Protein AF-J9VLN7-F1 (afdb_monomer_lite)

InterPro domains:
  IPR042831 Large ribosomal subunit protein mL40, fungi [PTHR39150] (22-204)

Organism: Cryptococcus neoformans (strain H99 / ATCC 208821 / CBS 10515 / FGSC 9487) (NCBI:txid235443)

Radius of gyration: 32.92 Å; chains: 1; bounding box: 88×52×80 Å

Foldseek 3Di:
DDDDDDDDDPPPPPPPPPPDDDPDDDPDDDPVPPPPCPVVVVVVCCVQCPPCLQPLPDPHPPYPDNPCPVVVCVVVQVDPVSVVVVVVVVVVVVVVVVVVVVVVVVVVVVVVVVVLVVQCCQFQLVNVHPCVVVVDRGPSVVVVVCVVCLVVVVVVVVVDDPPDDDDQLRVQVVQCRPPDDHPVPDDDDPDDDPHDDPPDDRVPD

Sequence (205 aa):
MSSSFRPLAPITRPLLRRAYAAASKPSGGNPHLHQPADSRSEVLRNTLYPHDSYAPTSSSPTGSYHPDYLERLQAVIPSAEAYETIERAWQLYQRELREARKVALDAKYKSMVEACDELERITNPENGGPESADGKGGLYHRQVYNLAVASVRQAHRRGEQPKGKKTLEQRWLETRVEGLVPREAWVPVESRGKGWNYDWQRPGA

Secondary structure (DSSP, 8-state):
-----PPPPP-----------PPPP--S--TTS-----HHHHHHHHHHS-TTTTSTT---TTSS--TTHHHHHHHH-S-HHHHHHHHHHHHHHHHHHHHHHHHHHHHHHHHHHHHHHHHHHHH-GGGT-TTGGGTPPPHHHHHHHHHHHHHHHHHHHHH---SS---HHHHHHHHS-TTSPPTTSPPP-SS--S---TT---TT-

Structure (mmCIF, N/CA/C/O backbone):
data_AF-J9VLN7-F1
#
_entry.id   AF-J9VLN7-F1
#
loop_
_atom_site.group_PDB
_atom_site.id
_atom_site.type_symbol
_atom_site.label_atom_id
_atom_site.label_alt_id
_atom_site.label_comp_id
_atom_site.label_asym_id
_atom_site.label_entity_id
_atom_site.label_seq_id
_atom_site.pdbx_PDB_ins_code
_atom_site.Cartn_x
_atom_site.Cartn_y
_atom_site.Cartn_z
_atom_site.occupancy
_atom_site.B_iso_or_equiv
_atom_site.auth_seq_id
_atom_site.auth_comp_id
_atom_site.auth_asym_id
_atom_site.auth_atom_id
_atom_site.pdbx_PDB_model_num
ATOM 1 N N . MET A 1 1 ? -27.028 -12.493 47.210 1.00 45.22 1 MET A N 1
ATOM 2 C CA . MET A 1 1 ? -27.753 -13.133 46.093 1.00 45.22 1 MET A CA 1
ATOM 3 C C . MET A 1 1 ? -29.157 -12.555 46.035 1.00 45.22 1 MET A C 1
ATOM 5 O O . MET A 1 1 ? -29.973 -12.898 46.873 1.00 45.22 1 MET A O 1
ATOM 9 N N . SER A 1 2 ? -29.414 -11.628 45.117 1.00 39.25 2 SER A N 1
ATOM 10 C CA . SER A 1 2 ? -30.771 -11.260 44.700 1.00 39.25 2 SER A CA 1
ATOM 11 C C . SER A 1 2 ? -30.646 -10.593 43.336 1.00 39.25 2 SER A C 1
ATOM 13 O O . SER A 1 2 ? -30.265 -9.431 43.229 1.00 39.25 2 SER A O 1
ATOM 15 N N . SER A 1 3 ? -30.814 -11.390 42.284 1.00 39.81 3 SER A N 1
ATOM 16 C CA . SER A 1 3 ? -30.833 -10.937 40.898 1.00 39.81 3 SER A CA 1
ATOM 17 C C . SER A 1 3 ? -32.252 -10.485 40.564 1.00 39.81 3 SER A C 1
ATOM 19 O O . SER A 1 3 ? -33.135 -11.312 40.330 1.00 39.81 3 SER A O 1
ATOM 21 N N . SER A 1 4 ? -32.483 -9.178 40.547 1.00 44.66 4 SER A N 1
ATOM 22 C CA . SER A 1 4 ? -33.688 -8.591 39.971 1.00 44.66 4 SER A CA 1
ATOM 23 C C . SER A 1 4 ? -33.585 -8.657 38.445 1.00 44.66 4 SER A C 1
ATOM 25 O O . SER A 1 4 ? -32.925 -7.842 37.803 1.00 44.66 4 SER A O 1
ATOM 27 N N . PHE A 1 5 ? -34.226 -9.661 37.846 1.00 44.12 5 PHE A N 1
ATOM 28 C CA . PHE A 1 5 ? -34.414 -9.725 36.399 1.00 44.12 5 PHE A CA 1
ATOM 29 C C . PHE A 1 5 ? -35.313 -8.564 35.960 1.00 44.12 5 PHE A C 1
ATOM 31 O O . PHE A 1 5 ? -36.510 -8.542 36.248 1.00 44.12 5 PHE A O 1
ATOM 38 N N . ARG A 1 6 ? -34.728 -7.577 35.276 1.00 53.34 6 ARG A N 1
ATOM 39 C CA . ARG A 1 6 ? -35.472 -6.491 34.632 1.00 53.34 6 ARG A CA 1
ATOM 40 C C . ARG A 1 6 ? -36.136 -7.065 33.371 1.00 53.34 6 ARG A C 1
ATOM 42 O O . ARG A 1 6 ? -35.421 -7.634 32.544 1.00 53.34 6 ARG A O 1
ATOM 49 N N . PRO A 1 7 ? -37.466 -6.970 33.203 1.00 44.75 7 PRO A N 1
ATOM 50 C CA . PRO A 1 7 ? -38.117 -7.491 32.010 1.00 44.75 7 PRO A CA 1
ATOM 51 C C . PRO A 1 7 ? -37.631 -6.714 30.783 1.00 44.75 7 PRO A C 1
ATOM 53 O O . PRO A 1 7 ? -37.633 -5.482 30.773 1.00 44.75 7 PRO A O 1
ATOM 56 N N . LEU A 1 8 ? -37.197 -7.446 29.755 1.00 49.78 8 LEU A N 1
ATOM 57 C CA . LEU A 1 8 ? -36.885 -6.893 28.441 1.00 49.78 8 LEU A CA 1
ATOM 58 C C . LEU A 1 8 ? -38.147 -6.210 27.904 1.00 49.78 8 LEU A C 1
ATOM 60 O O . LEU A 1 8 ? -39.169 -6.865 27.693 1.00 49.78 8 LEU A O 1
ATOM 64 N N . ALA A 1 9 ? -38.086 -4.892 27.712 1.00 51.19 9 ALA A N 1
ATOM 65 C CA . ALA A 1 9 ? -39.148 -4.162 27.037 1.00 51.19 9 ALA A CA 1
ATOM 66 C C . ALA A 1 9 ? -39.353 -4.774 25.638 1.00 51.19 9 ALA A C 1
ATOM 68 O O . ALA A 1 9 ? -38.365 -5.048 24.947 1.00 51.19 9 ALA A O 1
ATOM 69 N N . PRO A 1 10 ? -40.601 -5.016 25.199 1.00 43.19 10 PRO A N 1
ATOM 70 C CA . PRO A 1 10 ? -40.843 -5.538 23.867 1.00 43.19 10 PRO A CA 1
ATOM 71 C C . PRO A 1 10 ? -40.274 -4.553 22.845 1.00 43.19 10 PRO A C 1
ATOM 73 O O . PRO A 1 10 ? -40.615 -3.369 22.852 1.00 43.19 10 PRO A O 1
ATOM 76 N N . ILE A 1 11 ? -39.405 -5.058 21.965 1.00 50.91 11 ILE A N 1
ATOM 77 C CA . ILE A 1 11 ? -38.905 -4.342 20.791 1.00 50.91 11 ILE A CA 1
ATOM 78 C C . ILE A 1 11 ? -40.116 -4.080 19.895 1.00 50.91 11 ILE A C 1
ATOM 80 O O . ILE A 1 11 ? -40.471 -4.877 19.025 1.00 50.91 11 ILE A O 1
ATOM 84 N N . THR A 1 12 ? -40.791 -2.963 20.137 1.00 46.06 12 THR A N 1
ATOM 85 C CA . THR A 1 12 ? -41.780 -2.430 19.217 1.00 46.06 12 THR A CA 1
ATOM 86 C C . THR A 1 12 ? -40.991 -1.895 18.034 1.00 46.06 12 THR A C 1
ATOM 88 O O . THR A 1 12 ? -40.449 -0.794 18.048 1.00 46.06 12 THR A O 1
ATOM 91 N N . ARG A 1 13 ? -40.847 -2.727 16.996 1.00 50.78 13 ARG A N 1
ATOM 92 C CA . ARG A 1 13 ? -40.412 -2.237 15.687 1.00 50.78 13 ARG A CA 1
ATOM 93 C C . ARG A 1 13 ? -41.339 -1.070 15.348 1.00 50.78 13 ARG A C 1
ATOM 95 O O . ARG A 1 13 ? -42.554 -1.292 15.371 1.00 50.78 13 ARG A O 1
ATOM 102 N N . PRO A 1 14 ? -40.831 0.142 15.058 1.00 52.81 14 PRO A N 1
ATOM 103 C CA . PRO A 1 14 ? -41.701 1.199 14.589 1.00 52.81 14 PRO A CA 1
ATOM 104 C C . PRO A 1 14 ? -42.341 0.667 13.312 1.00 52.81 14 PRO A C 1
ATOM 106 O O . PRO A 1 14 ? -41.663 0.420 12.313 1.00 52.81 14 PRO A O 1
ATOM 109 N N . LEU A 1 15 ? -43.645 0.398 13.373 1.00 47.16 15 LEU A N 1
ATOM 110 C CA . LEU A 1 15 ? -44.427 0.162 12.177 1.00 47.16 15 LEU A CA 1
ATOM 111 C C . LEU A 1 15 ? -44.231 1.426 11.352 1.00 47.16 15 LEU A C 1
ATOM 113 O O . LEU A 1 15 ? -44.729 2.486 11.731 1.00 47.16 15 LEU A O 1
ATOM 117 N N . LEU A 1 16 ? -43.452 1.322 10.273 1.00 51.94 16 LEU A N 1
ATOM 118 C CA . LEU A 1 16 ? -43.392 2.339 9.238 1.00 51.94 16 LEU A CA 1
ATOM 119 C C . LEU A 1 16 ? -44.832 2.522 8.770 1.00 51.94 16 LEU A C 1
ATOM 121 O O . LEU A 1 16 ? -45.339 1.752 7.952 1.00 51.94 16 LEU A O 1
ATOM 125 N N . ARG A 1 17 ? -45.530 3.498 9.357 1.00 47.81 17 ARG A N 1
ATOM 126 C CA . ARG A 1 17 ? -46.834 3.923 8.881 1.00 47.81 17 ARG A CA 1
ATOM 127 C C . ARG A 1 17 ? -46.573 4.414 7.472 1.00 47.81 17 ARG A C 1
ATOM 129 O O . ARG A 1 17 ? -45.948 5.450 7.271 1.00 47.81 17 ARG A O 1
ATOM 136 N N . ARG A 1 18 ? -46.998 3.613 6.500 1.00 46.50 18 ARG A N 1
ATOM 137 C CA . ARG A 1 18 ? -47.048 3.994 5.097 1.00 46.50 18 ARG A CA 1
ATOM 138 C C . ARG A 1 18 ? -47.975 5.207 5.047 1.00 46.50 18 ARG A C 1
ATOM 140 O O . ARG A 1 18 ? -49.189 5.057 5.119 1.00 46.50 18 ARG A O 1
ATOM 147 N N . ALA A 1 19 ? -47.405 6.406 5.049 1.00 46.12 19 ALA A N 1
ATOM 148 C CA . ALA A 1 19 ? -48.158 7.627 4.836 1.00 46.12 19 ALA A CA 1
ATOM 149 C C . ALA A 1 19 ? -48.556 7.625 3.359 1.00 46.12 19 ALA A C 1
ATOM 151 O O . ALA A 1 19 ? -47.770 7.965 2.479 1.00 46.12 19 ALA A O 1
ATOM 152 N N . TYR A 1 20 ? -49.751 7.117 3.075 1.00 43.38 20 TYR A N 1
ATOM 153 C CA . TYR A 1 20 ? -50.395 7.301 1.783 1.00 43.38 20 TYR A CA 1
ATOM 154 C C . TYR A 1 20 ? -50.539 8.809 1.568 1.00 43.38 20 TYR A C 1
ATOM 156 O O . TYR A 1 20 ? -50.948 9.523 2.485 1.00 43.38 20 TYR A O 1
ATOM 164 N N . ALA A 1 21 ? -50.162 9.282 0.381 1.00 46.44 21 ALA A N 1
ATOM 165 C CA . ALA A 1 21 ? -50.235 10.681 -0.008 1.00 46.44 21 ALA A CA 1
ATOM 166 C C . ALA A 1 21 ? -51.658 11.225 0.204 1.00 46.44 21 ALA A C 1
ATOM 168 O O . ALA A 1 21 ? -52.561 10.964 -0.588 1.00 46.44 21 ALA A O 1
ATOM 169 N N . ALA A 1 22 ? -51.862 11.976 1.285 1.00 50.00 22 ALA A N 1
ATOM 170 C CA . ALA A 1 22 ? -53.029 12.826 1.429 1.00 50.00 22 ALA A CA 1
ATOM 171 C C . ALA A 1 22 ? -52.758 14.097 0.619 1.00 50.00 22 ALA A C 1
ATOM 173 O O . ALA A 1 22 ? -51.771 14.790 0.865 1.00 50.00 22 ALA A O 1
ATOM 174 N N . ALA A 1 23 ? -53.611 14.380 -0.365 1.00 46.81 23 ALA A N 1
ATOM 175 C CA . ALA A 1 23 ? -53.563 15.628 -1.115 1.00 46.81 23 ALA A CA 1
ATOM 176 C C . ALA A 1 23 ? -53.655 16.807 -0.134 1.00 46.81 23 ALA A C 1
ATOM 178 O O . ALA A 1 23 ? -54.644 16.941 0.594 1.00 46.81 23 ALA A O 1
ATOM 179 N N . SER A 1 24 ? -52.620 17.647 -0.085 1.00 51.84 24 SER A N 1
ATOM 180 C CA . SER A 1 24 ? -52.658 18.878 0.695 1.00 51.84 24 SER A CA 1
ATOM 181 C C . SER A 1 24 ? -53.717 19.800 0.088 1.00 51.84 24 SER A C 1
ATOM 183 O O . SER A 1 24 ? -53.652 20.173 -1.082 1.00 51.84 24 SER A O 1
ATOM 185 N N . LYS A 1 25 ? -54.740 20.151 0.874 1.00 52.31 25 LYS A N 1
ATOM 186 C CA . LYS A 1 25 ? -55.658 21.231 0.496 1.00 52.31 25 LYS A CA 1
ATOM 187 C C . LYS A 1 25 ? -54.843 22.529 0.432 1.00 52.31 25 LYS A C 1
ATOM 189 O O . LYS A 1 25 ? -54.164 22.830 1.416 1.00 52.31 25 LYS A O 1
ATOM 194 N N . PRO A 1 26 ? -54.900 23.303 -0.665 1.00 46.19 26 PRO A N 1
ATOM 195 C CA . PRO A 1 26 ? -54.197 24.571 -0.731 1.00 46.19 26 PRO A CA 1
ATOM 196 C C . PRO A 1 26 ? -54.917 25.561 0.190 1.00 46.19 26 PRO A C 1
ATOM 198 O O . PRO A 1 26 ? -55.986 26.076 -0.131 1.00 46.19 26 PRO A O 1
ATOM 201 N N . SER A 1 27 ? -54.350 25.788 1.374 1.00 49.22 27 SER A N 1
ATOM 202 C CA . SER A 1 27 ? -54.675 26.961 2.182 1.00 49.22 27 SER A CA 1
ATOM 203 C C . SER A 1 27 ? -54.160 28.182 1.425 1.00 49.22 27 SER A C 1
ATOM 205 O O . SER A 1 27 ? -53.000 28.195 1.020 1.00 49.22 27 SER A O 1
ATOM 207 N N . GLY A 1 28 ? -55.034 29.160 1.184 1.00 51.59 28 GLY A N 1
ATOM 208 C CA . GLY A 1 28 ? -54.828 30.269 0.249 1.00 51.59 28 GLY A CA 1
ATOM 209 C C . GLY A 1 28 ? -53.546 31.066 0.497 1.00 51.59 28 GLY A C 1
ATOM 210 O O . GLY A 1 28 ? -53.522 31.993 1.300 1.00 51.59 28 GLY A O 1
ATOM 211 N N . GLY A 1 29 ? -52.499 30.713 -0.244 1.00 57.47 29 GLY A N 1
ATOM 212 C CA . GLY A 1 29 ? -51.186 31.338 -0.229 1.00 57.47 29 GLY A CA 1
ATOM 213 C C . GLY A 1 29 ? -50.577 31.322 -1.630 1.00 57.47 29 GLY A C 1
ATOM 214 O O . GLY A 1 29 ? -50.894 30.465 -2.452 1.00 57.47 29 GLY A O 1
ATOM 215 N N . ASN A 1 30 ? -49.741 32.321 -1.904 1.00 53.56 30 ASN A N 1
ATOM 216 C CA . ASN A 1 30 ? -49.220 32.683 -3.222 1.00 53.56 30 ASN A CA 1
ATOM 217 C C . ASN A 1 30 ? -48.628 31.464 -3.989 1.00 53.56 30 ASN A C 1
ATOM 219 O O . ASN A 1 30 ? -47.654 30.871 -3.516 1.00 53.56 30 ASN A O 1
ATOM 223 N N . PRO A 1 31 ? -49.161 31.082 -5.169 1.00 57.94 31 PRO A N 1
ATOM 224 C CA . PRO A 1 31 ? -48.826 29.825 -5.856 1.00 57.94 31 PRO A CA 1
ATOM 225 C C . PRO A 1 31 ? -47.377 29.731 -6.366 1.00 57.94 31 PRO A C 1
ATOM 227 O O . PRO A 1 31 ? -46.917 28.643 -6.692 1.00 57.94 31 PRO A O 1
ATOM 230 N N . HIS A 1 32 ? -46.633 30.841 -6.400 1.00 53.09 32 HIS A N 1
ATOM 231 C CA . HIS A 1 32 ? -45.208 30.867 -6.760 1.00 53.09 32 HIS A CA 1
ATOM 232 C C . HIS A 1 32 ? -44.247 30.544 -5.599 1.00 53.09 32 HIS A C 1
ATOM 234 O O . HIS A 1 32 ? -43.060 30.346 -5.844 1.00 53.09 32 HIS A O 1
ATOM 240 N N . LEU A 1 33 ? -44.731 30.469 -4.352 1.00 54.69 33 LEU A N 1
ATOM 241 C CA . LEU A 1 33 ? -43.929 30.076 -3.179 1.00 54.69 33 LEU A CA 1
ATOM 242 C C . LEU A 1 33 ? -44.155 28.623 -2.740 1.00 54.69 33 LEU A C 1
ATOM 244 O O . LEU A 1 33 ? -43.545 28.174 -1.771 1.00 54.69 33 LEU A O 1
ATOM 248 N N . HIS A 1 34 ? -44.995 27.868 -3.453 1.00 50.09 34 HIS A N 1
ATOM 249 C CA . HIS A 1 34 ? -45.204 26.446 -3.202 1.00 50.09 34 HIS A CA 1
ATOM 250 C C . HIS A 1 34 ? -44.004 25.643 -3.731 1.00 50.09 34 HIS A C 1
ATOM 252 O O . HIS A 1 34 ? -44.097 24.913 -4.713 1.00 50.09 34 HIS A O 1
ATOM 258 N N . GLN A 1 35 ? -42.849 25.761 -3.074 1.00 58.78 35 GLN A N 1
ATOM 259 C CA . GLN A 1 35 ? -41.919 24.641 -3.059 1.00 58.78 35 GLN A CA 1
ATOM 260 C C . GLN A 1 35 ? -42.595 23.576 -2.194 1.00 58.78 35 GLN A C 1
ATOM 262 O O . GLN A 1 35 ? -42.726 23.795 -0.986 1.00 58.78 35 GLN A O 1
ATOM 267 N N . PRO A 1 36 ? -43.107 22.462 -2.757 1.00 56.16 36 PRO A N 1
ATOM 268 C CA . PRO A 1 36 ? -43.471 21.340 -1.912 1.00 56.16 36 PRO A CA 1
ATOM 269 C C . PRO A 1 36 ? -42.212 21.024 -1.111 1.00 56.16 36 PRO A C 1
ATOM 271 O O . PRO A 1 36 ? -41.153 20.831 -1.710 1.00 56.16 36 PRO A O 1
ATOM 274 N N . ALA A 1 37 ? -42.295 21.058 0.220 1.00 58.25 37 ALA A N 1
ATOM 275 C CA . ALA A 1 37 ? -41.236 20.505 1.043 1.00 58.25 37 ALA A CA 1
ATOM 276 C C . ALA A 1 37 ? -41.044 19.080 0.526 1.00 58.25 37 ALA A C 1
ATOM 278 O O . ALA A 1 37 ? -41.947 18.249 0.629 1.00 58.25 37 ALA A O 1
ATOM 279 N N . ASP A 1 38 ? -39.952 18.862 -0.209 1.00 72.00 38 ASP A N 1
ATOM 280 C CA . ASP A 1 38 ? -39.749 17.620 -0.929 1.00 72.00 38 ASP A CA 1
ATOM 281 C C . ASP A 1 38 ? -39.774 16.529 0.136 1.00 72.00 38 ASP A C 1
ATOM 283 O O . ASP A 1 38 ? -38.960 16.556 1.058 1.00 72.00 38 ASP A O 1
ATOM 287 N N . SER A 1 39 ? -40.741 15.616 0.065 1.00 78.12 39 SER A N 1
ATOM 288 C CA . SER A 1 39 ? -40.893 14.533 1.043 1.00 78.12 39 SER A CA 1
ATOM 289 C C . SER A 1 39 ? -39.575 13.782 1.260 1.00 78.12 39 SER A C 1
ATOM 291 O O . SER A 1 39 ? -39.276 13.339 2.366 1.00 78.12 39 SER A O 1
ATOM 293 N N . ARG A 1 40 ? -38.722 13.721 0.227 1.00 79.44 40 ARG A N 1
ATOM 294 C CA . ARG A 1 40 ? -37.366 13.184 0.315 1.00 79.44 40 ARG A CA 1
ATOM 295 C C . ARG A 1 40 ? -36.440 14.066 1.151 1.00 79.44 40 ARG A C 1
ATOM 297 O O . ARG A 1 40 ? -35.660 13.534 1.934 1.00 79.44 40 ARG A O 1
ATOM 304 N N . SER A 1 41 ? -36.515 15.386 1.002 1.00 83.69 41 SER A N 1
ATOM 305 C CA . SER A 1 41 ? -35.761 16.345 1.818 1.00 83.69 41 SER A CA 1
ATOM 306 C C . SER A 1 41 ? -36.173 16.305 3.292 1.00 83.69 41 SER A C 1
ATOM 308 O O . SER A 1 41 ? -35.306 16.391 4.155 1.00 83.69 41 SER A O 1
ATOM 310 N N . GLU A 1 42 ? -37.457 16.095 3.597 1.00 80.31 42 GLU A N 1
ATOM 311 C CA . GLU A 1 42 ? -37.936 15.926 4.975 1.00 80.31 42 GLU A CA 1
ATOM 312 C C . GLU A 1 42 ? -37.515 14.583 5.567 1.00 80.31 42 GLU A C 1
ATOM 314 O O . GLU A 1 42 ? -37.037 14.541 6.696 1.00 80.31 42 GLU A O 1
ATOM 319 N N . VAL A 1 43 ? -37.593 13.491 4.799 1.00 84.94 43 VAL A N 1
ATOM 320 C CA . VAL A 1 43 ? -37.054 12.190 5.223 1.00 84.94 43 VAL A CA 1
ATOM 321 C C . VAL A 1 43 ? -35.550 12.290 5.478 1.00 84.94 43 VAL A C 1
ATOM 323 O O . VAL A 1 43 ? -35.090 11.843 6.523 1.00 84.94 43 VAL A O 1
ATOM 326 N N . LEU A 1 44 ? -34.785 12.929 4.586 1.00 82.62 44 LEU A N 1
ATOM 327 C CA . LEU A 1 44 ? -33.348 13.152 4.779 1.00 82.62 44 LEU A CA 1
ATOM 328 C C . LEU A 1 44 ? -33.071 13.994 6.028 1.00 82.62 44 LEU A C 1
ATOM 330 O O . LEU A 1 44 ? -32.220 13.623 6.838 1.00 82.62 44 LEU A O 1
ATOM 334 N N . ARG A 1 45 ? -33.828 15.078 6.230 1.00 79.44 45 ARG A N 1
ATOM 335 C CA . ARG A 1 45 ? -33.743 15.913 7.433 1.00 79.44 45 ARG A CA 1
ATOM 336 C C . ARG A 1 45 ? -34.022 15.094 8.691 1.00 79.44 45 ARG A C 1
ATOM 338 O O . ARG A 1 45 ? -33.245 15.188 9.627 1.00 79.44 45 ARG A O 1
ATOM 345 N N . ASN A 1 46 ? -35.034 14.232 8.676 1.00 80.50 46 ASN A N 1
ATOM 346 C CA . ASN A 1 46 ? -35.399 13.383 9.810 1.00 80.50 46 ASN A CA 1
ATOM 347 C C . ASN A 1 46 ? -34.411 12.228 10.040 1.00 80.50 46 ASN A C 1
ATOM 349 O O . ASN A 1 46 ? -34.308 11.735 11.156 1.00 80.50 46 ASN A O 1
ATOM 353 N N . THR A 1 47 ? -33.673 11.786 9.015 1.00 80.69 47 THR A N 1
ATOM 354 C CA . THR A 1 47 ? -32.593 10.797 9.187 1.00 80.69 47 THR A CA 1
ATOM 355 C C . THR A 1 47 ? -31.310 11.410 9.739 1.00 80.69 47 THR A C 1
ATOM 357 O O . THR A 1 47 ? -30.656 10.790 10.570 1.00 80.69 47 THR A O 1
ATOM 360 N N . LEU A 1 48 ? -30.949 12.616 9.286 1.00 77.50 48 LEU A N 1
ATOM 361 C CA . LEU A 1 48 ? -29.742 13.324 9.726 1.00 77.50 48 LEU A CA 1
ATOM 362 C C . LEU A 1 48 ? -29.945 13.987 11.092 1.00 77.50 48 LEU A C 1
ATOM 364 O O . LEU A 1 48 ? -29.045 13.979 11.925 1.00 77.50 48 LEU A O 1
ATOM 368 N N . TYR A 1 49 ? -31.148 14.511 11.316 1.00 76.19 49 TYR A N 1
ATOM 369 C CA . TYR A 1 49 ? -31.588 15.174 12.535 1.00 76.19 49 TYR A CA 1
ATOM 370 C C . TYR A 1 49 ? -32.924 14.563 12.975 1.00 76.19 49 TYR A C 1
ATOM 372 O O . TYR A 1 49 ? -33.982 15.166 12.767 1.00 76.19 49 TYR A O 1
ATOM 380 N N . PRO A 1 50 ? -32.910 13.350 13.560 1.00 75.56 50 PRO A N 1
ATOM 381 C CA . PRO A 1 50 ? -34.110 12.757 14.136 1.00 75.56 50 PRO A CA 1
ATOM 382 C C . PRO A 1 50 ? -34.822 13.761 15.043 1.00 75.56 50 PRO A C 1
ATOM 384 O O . PRO A 1 50 ? -34.175 14.440 15.836 1.00 75.56 50 PRO A O 1
ATOM 387 N N . HIS A 1 51 ? -36.149 13.870 14.965 1.00 70.50 51 HIS A N 1
ATOM 388 C CA . HIS A 1 51 ? -36.908 14.757 15.866 1.00 70.50 51 HIS A CA 1
ATOM 389 C C . HIS A 1 51 ? -36.675 14.428 17.345 1.00 70.50 51 HIS A C 1
ATOM 391 O O . HIS A 1 51 ? -36.780 15.294 18.205 1.00 70.50 51 HIS A O 1
ATOM 397 N N . ASP A 1 52 ? -36.277 13.188 17.607 1.00 68.69 52 ASP A N 1
ATOM 398 C CA . ASP A 1 52 ? -35.877 12.682 18.907 1.00 68.69 52 ASP A CA 1
ATOM 399 C C . ASP A 1 52 ? -34.416 13.017 19.253 1.00 68.69 52 ASP A C 1
ATOM 401 O O . ASP A 1 52 ? -33.822 12.362 20.092 1.00 68.69 52 ASP A O 1
ATOM 405 N N . SER A 1 53 ? -33.763 13.977 18.583 1.00 65.38 53 SER A N 1
ATOM 406 C CA . SER A 1 53 ? -32.318 14.237 18.742 1.00 65.38 53 SER A CA 1
ATOM 407 C C . SER A 1 53 ? -31.898 14.477 20.190 1.00 65.38 53 SER A C 1
ATOM 409 O O . SER A 1 53 ? -30.791 14.122 20.555 1.00 65.38 53 SER A O 1
ATOM 411 N N . TYR A 1 54 ? -32.771 15.031 21.027 1.00 62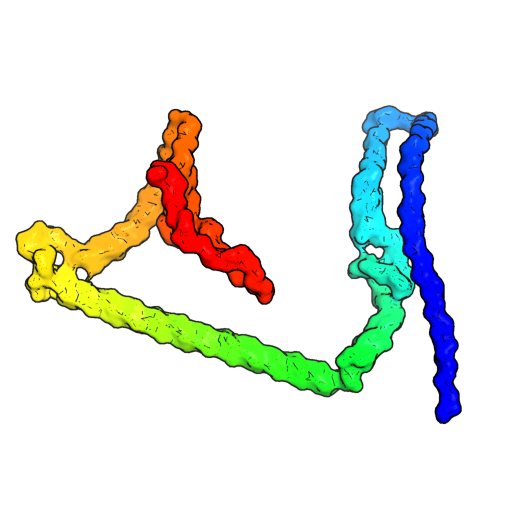.97 54 TYR A N 1
ATOM 412 C CA . TYR A 1 54 ? -32.474 15.294 22.437 1.00 62.97 54 TYR A CA 1
ATOM 413 C C . TYR A 1 54 ? -32.919 14.177 23.384 1.00 62.97 54 TYR A C 1
ATOM 415 O O . TYR A 1 54 ? -32.761 14.306 24.598 1.00 62.97 54 TYR A O 1
ATOM 423 N N . ALA A 1 55 ? -33.498 13.095 22.863 1.00 66.56 55 ALA A N 1
ATOM 424 C CA . ALA A 1 55 ? -33.929 11.993 23.694 1.00 66.56 55 ALA A CA 1
ATOM 425 C C . ALA A 1 55 ? -32.784 11.026 23.998 1.00 66.56 55 ALA A C 1
ATOM 427 O O . ALA A 1 55 ? -31.934 10.746 23.151 1.00 66.56 55 ALA A O 1
ATOM 428 N N . PRO A 1 56 ? -32.806 10.437 25.197 1.00 62.22 56 PRO A N 1
ATOM 429 C CA . PRO A 1 56 ? -31.743 9.566 25.671 1.00 62.22 56 PRO A CA 1
ATOM 430 C C . PRO A 1 56 ? -31.567 8.263 24.881 1.00 62.22 56 PRO A C 1
ATOM 432 O O . PRO A 1 56 ? -30.507 7.653 24.937 1.00 62.22 56 PRO A O 1
ATOM 435 N N . THR A 1 57 ? -32.586 7.841 24.133 1.00 62.75 57 THR A N 1
ATOM 43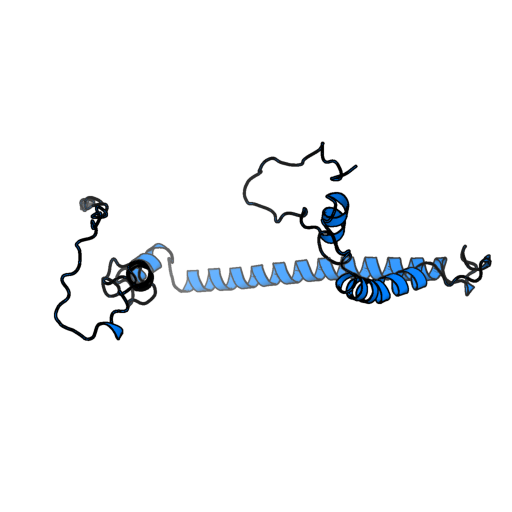6 C CA . THR A 1 57 ? -32.571 6.639 23.284 1.00 62.75 57 THR A CA 1
ATOM 437 C C . THR A 1 57 ? -32.262 6.937 21.815 1.00 62.75 57 THR A C 1
ATOM 439 O O . THR A 1 57 ? -32.364 6.050 20.967 1.00 62.75 57 THR A O 1
ATOM 442 N N . SER A 1 58 ? -31.937 8.187 21.491 1.00 64.38 58 SER A N 1
ATOM 443 C CA . SER A 1 58 ? -31.755 8.646 20.120 1.00 64.38 58 SER A CA 1
ATOM 444 C C . SER A 1 58 ? -30.399 8.256 19.549 1.00 64.38 58 SER A C 1
ATOM 446 O O . SER A 1 58 ? -29.367 8.378 20.203 1.00 64.38 58 SER A O 1
ATOM 448 N N . SER A 1 59 ? -30.387 7.845 18.283 1.00 59.22 59 SER A N 1
ATOM 449 C CA . SER A 1 59 ? -29.167 7.595 17.507 1.00 59.22 59 SER A CA 1
ATOM 450 C C . SER A 1 59 ? -28.650 8.848 16.785 1.00 59.22 59 SER A C 1
ATOM 452 O O . SER A 1 59 ? -27.862 8.730 15.847 1.00 59.22 59 SER A O 1
ATOM 454 N N . SER A 1 60 ? -29.152 10.036 17.141 1.00 63.06 60 SER A N 1
ATOM 455 C CA . SER A 1 60 ? -28.785 11.296 16.492 1.00 63.06 60 SER A CA 1
ATOM 456 C C . SER A 1 60 ? -27.331 11.675 16.804 1.00 63.06 60 SER A C 1
ATOM 458 O O . SER A 1 60 ? -26.971 11.767 17.976 1.00 63.06 60 SER A O 1
ATOM 460 N N . PRO A 1 61 ? -26.493 11.955 15.789 1.00 59.12 61 PRO A N 1
ATOM 461 C CA . PRO A 1 61 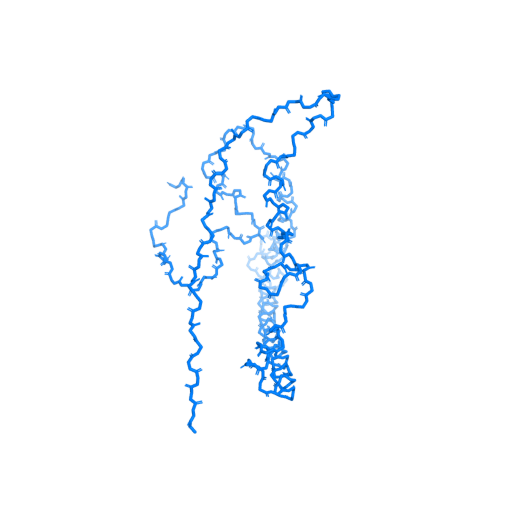? -25.101 12.362 15.993 1.00 59.12 61 PRO A CA 1
ATOM 462 C C . PRO A 1 61 ? -24.961 13.804 16.513 1.00 59.12 61 PRO A C 1
ATOM 464 O O . PRO A 1 61 ? -23.874 14.209 16.912 1.00 59.12 61 PRO A O 1
ATOM 467 N N . THR A 1 62 ? -26.039 14.593 16.485 1.00 58.50 62 THR A N 1
ATOM 468 C CA . THR A 1 62 ? -26.052 16.026 16.845 1.00 58.50 62 THR A CA 1
ATOM 469 C C . THR A 1 62 ? -26.789 16.315 18.152 1.00 58.50 62 THR A C 1
ATOM 471 O O . THR A 1 62 ? -26.917 17.468 18.559 1.00 58.50 62 THR A O 1
ATOM 474 N N . GLY A 1 63 ? -27.290 15.267 18.799 1.00 55.06 63 GLY A N 1
ATOM 475 C CA . GLY A 1 63 ? -27.985 15.320 20.069 1.00 55.06 63 GLY A CA 1
ATOM 476 C C . GLY A 1 63 ? -27.047 15.115 21.245 1.00 55.06 63 GLY A C 1
ATOM 477 O O . GLY A 1 63 ? -26.250 14.185 21.243 1.00 55.06 63 GLY A O 1
ATOM 478 N N . SER A 1 64 ? -27.151 15.994 22.237 1.00 54.81 64 SER A N 1
ATOM 479 C CA . SER A 1 64 ? -26.625 15.862 23.602 1.00 54.81 64 SER A CA 1
ATOM 480 C C . SER A 1 64 ? -26.341 14.422 24.050 1.00 54.81 64 SER A C 1
ATOM 482 O O . SER A 1 64 ? -27.235 13.588 23.955 1.00 54.81 64 SER A O 1
ATOM 484 N N . TYR A 1 65 ? -25.130 14.189 24.584 1.00 55.66 65 TYR A N 1
ATOM 485 C CA . TYR A 1 65 ? -24.741 13.080 25.474 1.00 55.66 65 TYR A CA 1
ATOM 486 C C . TYR A 1 65 ? -25.858 12.042 25.695 1.00 55.66 65 TYR A C 1
ATOM 488 O O . TYR A 1 65 ? -26.779 12.282 26.477 1.00 55.66 65 TYR A O 1
ATOM 496 N N . HIS A 1 66 ? -25.773 10.879 25.039 1.00 60.12 66 HIS A N 1
ATOM 497 C CA . HIS A 1 66 ? -26.591 9.721 25.417 1.00 60.12 66 HIS A CA 1
ATOM 498 C C . HIS A 1 66 ? -26.394 9.516 26.932 1.00 60.12 66 HIS A C 1
ATOM 500 O O . HIS A 1 66 ? -25.242 9.416 27.357 1.00 60.12 66 HIS A O 1
ATOM 506 N N . PRO A 1 67 ? -27.438 9.490 27.779 1.00 67.75 67 PRO A N 1
ATOM 507 C CA . PRO A 1 67 ? -27.240 9.481 29.232 1.00 67.75 67 PRO A CA 1
ATOM 508 C C . PRO A 1 67 ? -26.456 8.248 29.688 1.00 67.75 67 PRO A C 1
ATOM 510 O O . PRO A 1 67 ? -25.551 8.363 30.505 1.00 67.75 67 PRO A O 1
ATOM 513 N N . ASP A 1 68 ? -26.708 7.097 29.061 1.00 69.69 68 ASP A N 1
ATOM 514 C CA . ASP A 1 68 ? -25.992 5.852 29.354 1.00 69.69 68 ASP A CA 1
ATOM 515 C C . ASP A 1 68 ? -24.603 5.783 28.688 1.00 69.69 68 ASP A C 1
ATOM 517 O O . ASP A 1 68 ? -23.963 4.736 28.706 1.00 69.69 68 ASP A O 1
ATOM 521 N N . TYR A 1 69 ? -24.116 6.851 28.041 1.00 75.50 69 TYR A N 1
ATOM 522 C CA . TYR A 1 69 ? -22.788 6.863 27.414 1.00 75.50 69 TYR A CA 1
ATOM 523 C C . TYR A 1 69 ? -21.692 6.544 28.430 1.00 75.50 69 TYR A C 1
ATOM 525 O O . TYR A 1 69 ? -20.811 5.736 28.149 1.00 75.50 69 TYR A O 1
ATOM 533 N N . LEU A 1 70 ? -21.780 7.132 29.625 1.00 77.00 70 LEU A N 1
ATOM 534 C CA . LEU A 1 70 ? -20.828 6.873 30.701 1.00 77.00 70 LEU A CA 1
ATOM 535 C C . LEU A 1 70 ? -20.924 5.427 31.200 1.00 77.00 70 LEU A C 1
ATOM 537 O O . LEU A 1 70 ? -19.889 4.799 31.390 1.00 77.00 70 LEU A O 1
ATOM 541 N N . GLU A 1 71 ? -22.133 4.872 31.332 1.00 82.00 71 GLU A N 1
ATOM 542 C CA . GLU A 1 71 ? -22.330 3.469 31.726 1.00 82.00 71 GLU A CA 1
ATOM 543 C C . GLU A 1 71 ? -21.761 2.503 30.675 1.00 82.00 71 GLU A C 1
ATOM 545 O O . GLU A 1 71 ? -21.079 1.535 31.007 1.00 82.00 71 GLU A O 1
ATOM 550 N N . ARG A 1 72 ? -21.975 2.792 29.384 1.00 81.50 72 ARG A N 1
ATOM 551 C CA . ARG A 1 72 ? -21.414 2.016 28.266 1.00 81.50 72 ARG A CA 1
ATOM 552 C C . ARG A 1 72 ? -19.892 2.115 28.213 1.00 81.50 72 ARG A C 1
ATOM 554 O O . ARG 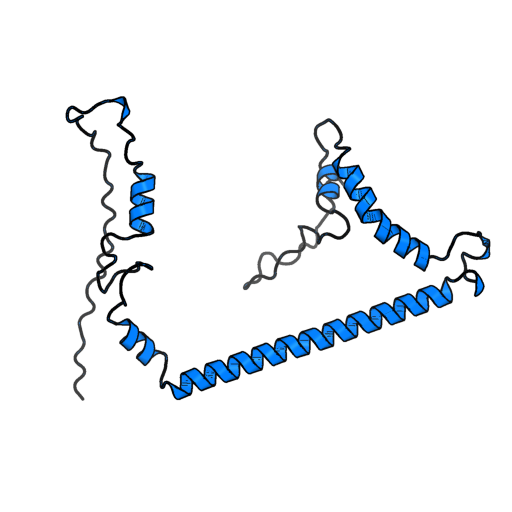A 1 72 ? -19.234 1.104 27.986 1.00 81.50 72 ARG A O 1
ATOM 561 N N . LEU A 1 73 ? -19.334 3.308 28.427 1.00 81.94 73 LEU A N 1
ATOM 562 C CA . LEU A 1 73 ? -17.888 3.493 28.516 1.00 81.94 73 LEU A CA 1
ATOM 563 C C . LEU A 1 73 ? -17.304 2.720 29.695 1.00 81.94 73 LEU A C 1
ATOM 565 O O . LEU A 1 73 ? -16.316 2.026 29.506 1.00 81.94 73 LEU A O 1
ATOM 569 N N . GLN A 1 74 ? -17.921 2.789 30.876 1.00 83.94 74 GLN A N 1
ATOM 570 C CA . GLN A 1 74 ? -17.485 2.048 32.063 1.00 83.94 74 GLN A CA 1
ATOM 571 C C . GLN A 1 74 ? -17.590 0.527 31.878 1.00 83.94 74 GLN A C 1
ATOM 573 O O . GLN A 1 74 ? -16.772 -0.212 32.415 1.00 83.94 74 GLN A O 1
ATOM 578 N N . ALA A 1 75 ? -18.559 0.043 31.094 1.00 85.94 75 ALA A N 1
ATOM 579 C CA . ALA A 1 75 ? -18.672 -1.379 30.771 1.00 85.94 75 ALA A CA 1
ATOM 580 C C . ALA A 1 75 ? -17.526 -1.886 29.875 1.00 85.94 75 ALA A C 1
ATOM 582 O O . ALA A 1 75 ? -17.140 -3.049 29.970 1.00 85.94 75 ALA A O 1
ATOM 583 N N . VAL A 1 76 ? -16.999 -1.031 28.991 1.00 86.88 76 VAL A N 1
ATOM 584 C CA . VAL A 1 76 ? -15.934 -1.386 28.035 1.00 86.88 76 VAL A CA 1
ATOM 585 C C . VAL A 1 76 ? -14.542 -1.073 28.585 1.00 86.88 76 VAL A C 1
ATOM 587 O O . VAL A 1 76 ? -13.599 -1.819 28.332 1.00 86.88 76 VAL A O 1
ATOM 590 N N . ILE A 1 77 ? -14.407 0.029 29.321 1.00 85.75 77 ILE A N 1
ATOM 591 C CA . ILE A 1 77 ? -13.150 0.550 29.853 1.00 85.75 77 ILE A CA 1
ATOM 592 C C . ILE A 1 77 ? -13.112 0.268 31.360 1.00 85.75 77 ILE A C 1
ATOM 594 O O . ILE A 1 77 ? -13.819 0.934 32.116 1.00 85.75 77 ILE A O 1
ATOM 598 N N . PRO A 1 78 ? -12.258 -0.664 31.822 1.00 85.62 78 PRO A N 1
ATOM 599 C CA . PRO A 1 78 ? -12.186 -1.025 33.237 1.00 85.62 78 PRO A CA 1
ATOM 600 C C . PRO A 1 78 ? -11.706 0.127 34.132 1.00 85.62 78 PRO A C 1
ATOM 602 O O . PRO A 1 78 ? -12.153 0.259 35.268 1.00 85.62 78 PRO A O 1
ATOM 605 N N . SER A 1 79 ? -10.772 0.947 33.634 1.00 91.31 79 SER A N 1
ATOM 606 C CA . SER A 1 79 ? -10.209 2.108 34.333 1.00 91.31 79 SER A CA 1
ATOM 607 C C . SER A 1 79 ? -9.592 3.116 33.353 1.00 91.31 79 SER A C 1
ATOM 609 O O . SER A 1 79 ? -9.250 2.767 32.220 1.00 91.31 79 SER A O 1
ATOM 611 N N . ALA A 1 80 ? -9.411 4.365 33.796 1.00 89.12 80 ALA A N 1
ATOM 612 C CA . ALA A 1 80 ? -8.734 5.399 33.005 1.00 89.12 80 ALA A CA 1
ATOM 613 C C . ALA A 1 80 ? -7.274 5.018 32.694 1.00 89.12 80 ALA A C 1
ATOM 615 O O . ALA A 1 80 ? -6.819 5.161 31.563 1.00 89.12 80 ALA A O 1
ATOM 616 N N . GLU A 1 81 ? -6.572 4.434 33.667 1.00 93.12 81 GLU A N 1
ATOM 617 C CA . GLU A 1 81 ? -5.199 3.946 33.494 1.00 93.12 81 GLU A CA 1
ATOM 618 C C . GLU A 1 81 ? -5.109 2.837 32.436 1.00 93.12 81 GLU A C 1
ATOM 620 O O . GLU A 1 81 ? -4.178 2.813 31.627 1.00 93.12 81 GLU A O 1
ATOM 625 N N . ALA A 1 82 ? -6.087 1.921 32.406 1.00 91.31 82 ALA A N 1
ATOM 626 C CA . ALA A 1 82 ? -6.160 0.873 31.393 1.00 91.31 82 ALA A CA 1
ATOM 627 C C . ALA A 1 82 ? -6.350 1.468 29.992 1.00 91.31 82 ALA A C 1
ATOM 629 O O . ALA A 1 82 ? -5.657 1.060 29.059 1.00 91.31 82 ALA A O 1
ATOM 630 N N . TYR A 1 83 ? -7.226 2.465 29.853 1.00 91.75 83 TYR A N 1
ATOM 631 C CA . TYR A 1 83 ? -7.423 3.184 28.594 1.00 91.75 83 TYR A CA 1
ATOM 632 C C . TYR A 1 83 ? -6.128 3.851 28.106 1.00 91.75 83 TYR A C 1
ATOM 634 O O . TYR A 1 83 ? -5.691 3.589 26.986 1.00 91.75 83 TYR A O 1
ATOM 642 N N . GLU A 1 84 ? -5.454 4.628 28.960 1.00 95.56 84 GLU A N 1
ATOM 643 C CA . GLU A 1 84 ? -4.191 5.296 28.609 1.00 95.56 84 GLU A CA 1
ATOM 644 C C . GLU A 1 84 ? -3.084 4.303 28.240 1.00 95.56 84 GLU A C 1
ATOM 646 O O . GLU A 1 84 ? -2.200 4.592 27.431 1.00 95.56 84 GLU A O 1
ATOM 651 N N . THR A 1 85 ? -3.100 3.122 28.852 1.00 96.25 85 THR A N 1
ATOM 652 C CA . THR A 1 85 ? -2.121 2.069 28.580 1.00 96.25 85 THR A CA 1
ATOM 653 C C . THR A 1 85 ? -2.383 1.421 27.225 1.00 96.25 85 THR A C 1
ATOM 655 O O . THR A 1 85 ? -1.447 1.259 26.444 1.00 96.25 85 THR A O 1
ATOM 658 N N . ILE A 1 86 ? -3.646 1.114 26.911 1.00 93.50 86 ILE A N 1
ATOM 659 C CA . ILE A 1 86 ? -4.059 0.604 25.597 1.00 93.50 86 ILE A CA 1
ATOM 660 C C . ILE A 1 86 ? -3.719 1.622 24.509 1.00 93.50 86 ILE A C 1
ATOM 662 O O . ILE A 1 86 ? -3.149 1.252 23.484 1.00 93.50 86 ILE A O 1
ATOM 666 N N . GLU A 1 87 ? -4.009 2.903 24.737 1.00 95.50 87 GLU A N 1
ATOM 667 C CA . GLU A 1 87 ? -3.728 3.957 23.766 1.00 95.50 87 GLU A CA 1
ATOM 668 C C . GLU A 1 87 ? -2.222 4.111 23.520 1.00 95.50 87 GLU A C 1
ATOM 670 O O . GLU A 1 87 ? -1.782 4.092 22.367 1.00 95.50 87 GLU A O 1
ATOM 675 N N . ARG A 1 88 ? -1.406 4.177 24.580 1.00 98.00 88 ARG A N 1
ATOM 676 C CA . ARG A 1 88 ? 0.058 4.244 24.445 1.00 98.00 88 ARG A CA 1
ATOM 677 C C . ARG A 1 88 ? 0.626 3.016 23.738 1.00 98.00 88 ARG A C 1
ATOM 679 O O . ARG A 1 88 ? 1.458 3.164 22.843 1.00 98.00 88 ARG A O 1
ATOM 686 N N . ALA A 1 89 ? 0.166 1.818 24.098 1.00 97.88 89 ALA A N 1
ATOM 687 C CA . ALA A 1 89 ? 0.590 0.578 23.453 1.00 97.88 89 ALA A CA 1
ATOM 688 C C . ALA A 1 89 ? 0.210 0.558 21.964 1.00 97.88 89 ALA A C 1
ATOM 690 O O . ALA A 1 89 ? 1.029 0.197 21.120 1.00 97.88 89 ALA A O 1
ATOM 691 N N . TRP A 1 90 ? -0.998 1.012 21.620 1.00 97.50 90 TRP A N 1
ATOM 692 C CA . TRP A 1 90 ? -1.448 1.116 20.234 1.00 97.50 90 TRP A CA 1
ATOM 693 C C . TRP A 1 90 ? -0.616 2.116 19.428 1.00 97.50 90 TRP A C 1
ATOM 695 O O . TRP A 1 90 ? -0.182 1.806 18.320 1.00 97.50 90 TRP A O 1
ATOM 705 N N . GLN A 1 91 ? -0.339 3.298 19.981 1.00 98.38 91 GLN A N 1
ATOM 706 C CA . GLN A 1 91 ? 0.501 4.302 19.326 1.00 98.38 91 GLN A CA 1
ATOM 707 C C . GLN A 1 91 ? 1.936 3.798 19.106 1.00 98.38 91 GLN A C 1
ATOM 709 O O . GLN A 1 91 ? 2.508 4.030 18.035 1.00 98.38 91 GLN A O 1
ATOM 714 N N . LEU A 1 92 ? 2.501 3.078 20.083 1.00 98.50 92 LEU A N 1
ATOM 715 C CA . LEU A 1 92 ? 3.812 2.440 19.959 1.00 98.50 92 LEU A CA 1
ATOM 716 C C . LEU A 1 92 ? 3.811 1.383 18.848 1.00 98.50 92 LEU A C 1
ATOM 718 O O . LEU A 1 92 ? 4.638 1.454 17.943 1.00 98.50 92 LEU A O 1
ATOM 722 N N . TYR A 1 93 ? 2.826 0.486 18.836 1.00 98.44 93 TYR A N 1
ATOM 723 C CA . TYR A 1 93 ? 2.668 -0.519 17.784 1.00 98.44 93 TYR A CA 1
ATOM 724 C C . TYR A 1 93 ? 2.522 0.111 16.386 1.00 98.44 93 TYR A C 1
ATOM 726 O O . TYR A 1 93 ? 3.172 -0.300 15.424 1.00 98.44 93 TYR A O 1
ATOM 734 N N . GLN A 1 94 ? 1.724 1.176 16.254 1.00 98.38 94 GLN A N 1
ATOM 735 C CA . GLN A 1 94 ? 1.589 1.916 14.994 1.00 98.38 94 GLN A CA 1
ATOM 736 C C . GLN A 1 94 ? 2.901 2.581 14.560 1.00 98.38 94 GLN A C 1
ATOM 738 O O . GLN A 1 94 ? 3.173 2.710 13.362 1.00 98.38 94 GLN A O 1
ATOM 743 N N . ARG A 1 95 ? 3.728 3.035 15.507 1.00 98.50 95 ARG A N 1
ATOM 744 C CA . ARG A 1 95 ? 5.072 3.539 15.213 1.00 98.50 95 ARG A CA 1
ATOM 745 C C . ARG A 1 95 ? 5.973 2.417 14.697 1.00 98.50 95 ARG A C 1
ATOM 747 O O . ARG A 1 95 ? 6.573 2.603 13.642 1.00 98.50 95 ARG A O 1
ATOM 754 N N . GLU A 1 96 ? 6.005 1.269 15.363 1.00 98.62 96 GLU A N 1
ATOM 755 C CA . GLU A 1 96 ? 6.797 0.107 14.939 1.00 98.62 96 GLU A CA 1
ATOM 756 C C . GLU A 1 96 ? 6.403 -0.368 13.535 1.00 98.62 96 GLU A C 1
ATOM 758 O O . GLU A 1 96 ? 7.266 -0.562 12.680 1.00 98.62 96 GLU A O 1
ATOM 763 N N . LEU A 1 97 ? 5.101 -0.454 13.233 1.00 98.38 97 LEU A N 1
ATOM 764 C CA . LEU A 1 97 ? 4.619 -0.797 11.891 1.00 98.38 97 LEU A CA 1
ATOM 765 C C . LEU A 1 97 ? 5.089 0.196 10.818 1.00 98.38 97 LEU A C 1
ATOM 767 O O . LEU A 1 97 ? 5.419 -0.206 9.696 1.00 98.38 97 LEU A O 1
ATOM 771 N N . ARG A 1 98 ? 5.109 1.498 11.132 1.00 98.38 98 ARG A N 1
ATOM 772 C CA . ARG A 1 98 ? 5.614 2.529 10.212 1.00 98.38 98 ARG A CA 1
ATOM 773 C C . ARG A 1 98 ? 7.119 2.406 10.007 1.00 98.38 98 ARG A C 1
ATOM 775 O O . ARG A 1 98 ? 7.570 2.495 8.867 1.00 98.38 98 ARG A O 1
ATOM 782 N N . GLU A 1 99 ? 7.876 2.188 11.076 1.00 98.56 99 GLU A N 1
ATOM 783 C CA . GLU A 1 99 ? 9.329 2.008 11.020 1.00 98.56 99 GLU A CA 1
ATOM 784 C C . GLU A 1 99 ? 9.698 0.752 10.221 1.00 98.56 99 GLU A C 1
ATOM 786 O O . GLU A 1 99 ? 10.485 0.841 9.280 1.00 98.56 99 GLU A O 1
ATOM 791 N N . ALA A 1 100 ? 9.045 -0.382 10.482 1.00 98.38 100 ALA A N 1
ATOM 792 C CA . ALA A 1 100 ? 9.244 -1.620 9.732 1.00 98.38 100 ALA A CA 1
ATOM 793 C C . ALA A 1 100 ? 8.935 -1.445 8.235 1.00 98.38 100 ALA A C 1
ATOM 795 O O . ALA A 1 100 ? 9.707 -1.877 7.374 1.00 98.38 100 ALA A O 1
ATOM 796 N N . ARG A 1 101 ? 7.835 -0.753 7.899 1.00 98.44 101 ARG A N 1
ATOM 797 C CA . ARG A 1 101 ? 7.493 -0.442 6.503 1.00 98.44 101 ARG A CA 1
ATOM 798 C C . ARG A 1 101 ? 8.545 0.450 5.848 1.00 98.44 101 ARG A C 1
ATOM 800 O O . ARG A 1 101 ? 8.888 0.210 4.694 1.00 98.44 101 ARG A O 1
ATOM 807 N N . LYS A 1 102 ? 9.054 1.453 6.567 1.00 98.50 102 LYS A N 1
ATOM 808 C CA . LYS A 1 102 ? 10.108 2.345 6.074 1.00 98.50 102 LYS A CA 1
ATOM 809 C C . LYS A 1 102 ? 11.389 1.566 5.782 1.00 98.50 102 LYS A C 1
ATOM 811 O O . LYS A 1 102 ? 11.897 1.667 4.676 1.00 98.50 102 LYS A O 1
ATOM 816 N N . VAL A 1 103 ? 11.839 0.720 6.708 1.00 98.56 103 VAL A N 1
ATOM 817 C CA . VAL A 1 103 ? 13.024 -0.134 6.514 1.00 98.56 103 VAL A CA 1
ATOM 818 C C . VAL A 1 103 ? 12.860 -1.039 5.289 1.00 98.56 103 VAL A C 1
ATOM 820 O O . VAL A 1 103 ? 13.765 -1.129 4.462 1.00 98.56 103 VAL A O 1
ATOM 823 N N . ALA A 1 104 ? 11.693 -1.668 5.127 1.00 98.19 104 ALA A N 1
ATOM 824 C CA . ALA A 1 104 ? 11.420 -2.519 3.972 1.00 98.19 104 ALA A CA 1
ATOM 825 C C . ALA A 1 104 ? 11.399 -1.739 2.643 1.00 98.19 104 ALA A C 1
ATOM 827 O O . ALA A 1 104 ? 11.862 -2.251 1.624 1.00 98.19 104 ALA A O 1
ATOM 828 N N . LEU A 1 105 ? 10.859 -0.516 2.632 1.00 98.12 105 LEU A N 1
ATOM 829 C CA . LEU A 1 105 ? 10.873 0.355 1.452 1.00 98.12 105 LEU A CA 1
ATOM 830 C C . LEU A 1 105 ? 12.287 0.839 1.124 1.00 98.12 105 LEU A C 1
ATOM 832 O O . LEU A 1 105 ? 12.681 0.774 -0.037 1.00 98.12 105 LEU A O 1
ATOM 836 N N . ASP A 1 106 ? 13.060 1.241 2.131 1.00 98.38 106 ASP A N 1
ATOM 837 C CA . ASP A 1 106 ? 14.446 1.680 1.966 1.00 98.38 106 ASP A CA 1
ATOM 838 C C . ASP A 1 106 ? 15.319 0.544 1.411 1.00 98.38 106 ASP A C 1
ATOM 840 O O . ASP A 1 106 ? 16.132 0.772 0.519 1.00 98.38 106 ASP A O 1
ATOM 844 N N . ALA A 1 107 ? 15.124 -0.696 1.875 1.00 98.25 107 ALA A N 1
ATOM 845 C CA . ALA A 1 107 ? 15.826 -1.865 1.342 1.00 98.25 107 ALA A CA 1
ATOM 846 C C . ALA A 1 107 ? 15.487 -2.126 -0.136 1.00 98.25 107 ALA A C 1
ATOM 848 O O . ALA A 1 107 ? 16.386 -2.333 -0.950 1.00 98.25 107 ALA A O 1
ATOM 849 N N . LYS A 1 108 ? 14.199 -2.056 -0.507 1.00 98.00 108 LYS A N 1
ATOM 850 C CA . LYS A 1 108 ? 13.760 -2.188 -1.909 1.00 98.00 108 LYS A CA 1
ATOM 851 C C . LYS A 1 108 ? 14.334 -1.080 -2.788 1.00 98.00 108 LYS A C 1
ATOM 853 O O . LYS A 1 108 ? 14.762 -1.349 -3.903 1.00 98.00 108 LYS A O 1
ATOM 858 N N . TYR A 1 109 ? 14.354 0.151 -2.281 1.00 97.75 109 TYR A N 1
ATOM 859 C CA . TYR A 1 109 ? 14.916 1.293 -2.992 1.00 97.75 109 TYR A CA 1
ATOM 860 C C . TYR A 1 109 ? 16.421 1.129 -3.222 1.00 97.75 109 TYR A C 1
ATOM 862 O O . TYR A 1 109 ? 16.878 1.301 -4.345 1.00 97.75 109 TYR A O 1
ATOM 870 N N . LYS A 1 110 ? 17.184 0.731 -2.196 1.00 98.19 110 LYS A N 1
ATOM 871 C CA . LYS A 1 110 ? 18.626 0.464 -2.327 1.00 98.19 110 LYS A CA 1
ATOM 872 C C . LYS A 1 110 ? 18.913 -0.613 -3.368 1.00 98.19 110 LYS A C 1
ATOM 874 O O . LYS A 1 110 ? 19.718 -0.378 -4.257 1.00 98.19 110 LYS A O 1
ATOM 879 N N . SER A 1 111 ? 18.185 -1.728 -3.318 1.00 97.88 111 SER A N 1
ATOM 880 C CA . SER A 1 111 ? 18.317 -2.798 -4.313 1.00 97.88 111 SER A CA 1
ATOM 881 C C . SER A 1 111 ? 18.003 -2.316 -5.738 1.00 97.88 111 SER A C 1
ATOM 883 O O . SER A 1 111 ? 18.676 -2.716 -6.682 1.00 97.88 111 SER A O 1
ATOM 885 N N . MET A 1 112 ? 17.020 -1.424 -5.907 1.00 94.06 112 MET A N 1
ATOM 886 C CA . MET A 1 112 ? 16.715 -0.813 -7.206 1.00 94.06 112 MET A CA 1
ATOM 887 C C . MET A 1 112 ? 17.847 0.100 -7.698 1.00 94.06 112 MET A C 1
ATOM 889 O O . MET A 1 112 ? 18.178 0.055 -8.877 1.00 94.06 112 MET A O 1
ATOM 893 N N . VAL A 1 113 ? 18.442 0.911 -6.815 1.00 95.62 113 VAL A N 1
ATOM 894 C CA . VAL A 1 113 ? 19.589 1.770 -7.157 1.00 95.62 113 VAL A CA 1
ATOM 895 C C . VAL A 1 113 ? 20.789 0.921 -7.572 1.00 95.62 113 VAL A C 1
ATOM 897 O O . VAL A 1 113 ? 21.342 1.155 -8.637 1.00 95.62 113 VAL A O 1
ATOM 900 N N . GLU A 1 114 ? 21.123 -0.114 -6.799 1.00 97.00 114 GLU A N 1
ATOM 901 C CA . GLU A 1 114 ? 22.216 -1.041 -7.121 1.00 97.00 114 GLU A CA 1
ATOM 902 C C . GLU A 1 114 ? 22.027 -1.692 -8.500 1.00 97.00 114 GLU A C 1
ATOM 904 O O . GLU A 1 114 ? 22.970 -1.755 -9.288 1.00 97.00 114 GLU A O 1
ATOM 909 N N . ALA A 1 115 ? 20.802 -2.115 -8.826 1.00 93.00 115 ALA A N 1
ATOM 910 C CA . ALA A 1 115 ? 20.485 -2.689 -10.131 1.00 93.00 115 ALA A CA 1
ATOM 911 C C . ALA A 1 115 ? 20.597 -1.665 -11.277 1.00 93.00 115 ALA A C 1
ATOM 913 O O . ALA A 1 115 ? 21.067 -2.008 -12.362 1.00 93.00 115 ALA A O 1
ATOM 914 N N . CYS A 1 116 ? 20.181 -0.412 -11.059 1.00 88.38 116 CYS A N 1
ATOM 915 C CA . CYS A 1 116 ? 20.360 0.666 -12.035 1.00 88.38 116 CYS A CA 1
ATOM 916 C C . CYS A 1 116 ? 21.845 0.979 -12.263 1.00 88.38 116 CYS A C 1
ATOM 918 O O . CYS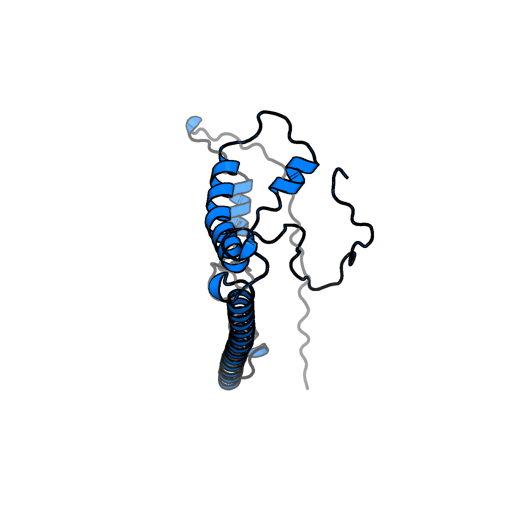 A 1 116 ? 22.258 1.098 -13.414 1.00 88.38 116 CYS A O 1
ATOM 920 N N . ASP A 1 117 ? 22.641 1.046 -11.194 1.00 90.81 117 ASP A N 1
ATOM 921 C CA . ASP A 1 117 ? 24.086 1.281 -11.266 1.00 90.81 117 ASP A CA 1
ATOM 922 C C . ASP A 1 117 ? 24.794 0.141 -12.016 1.00 90.81 117 ASP A C 1
ATOM 924 O O . ASP A 1 117 ? 25.688 0.375 -12.830 1.00 90.81 117 ASP A O 1
ATOM 928 N N . GLU A 1 118 ? 24.398 -1.112 -11.772 1.00 90.62 118 GLU A N 1
ATOM 929 C CA . GLU A 1 118 ? 24.912 -2.271 -12.507 1.00 90.62 118 GLU A CA 1
ATOM 930 C C . GLU A 1 118 ? 24.532 -2.210 -13.994 1.00 90.62 118 GLU A C 1
ATOM 932 O O . GLU A 1 118 ? 25.390 -2.401 -14.862 1.00 90.62 118 GLU A O 1
ATOM 937 N N . LEU A 1 119 ? 23.275 -1.878 -14.303 1.00 86.38 119 LEU A N 1
ATOM 938 C CA . LEU A 1 119 ? 22.810 -1.715 -15.679 1.00 86.38 119 LEU A CA 1
ATOM 939 C C . LEU A 1 119 ? 23.586 -0.606 -16.398 1.00 86.38 119 LEU A C 1
ATOM 941 O O . LEU A 1 119 ? 23.986 -0.788 -17.547 1.00 86.38 119 LEU A O 1
ATOM 945 N N . GLU A 1 120 ? 23.827 0.526 -15.739 1.00 84.94 120 GLU A N 1
ATOM 946 C CA . GLU A 1 120 ? 24.634 1.619 -16.277 1.00 84.94 120 GLU A CA 1
ATOM 947 C C . GLU A 1 120 ? 26.066 1.156 -16.556 1.00 84.94 120 GLU A C 1
ATOM 949 O O . GLU A 1 120 ? 26.562 1.352 -17.664 1.00 84.94 120 GLU A O 1
ATOM 954 N N . ARG A 1 121 ? 26.709 0.445 -15.620 1.00 85.19 121 ARG A N 1
ATOM 955 C CA . ARG A 1 121 ? 28.067 -0.093 -15.823 1.00 85.19 121 ARG A CA 1
ATOM 956 C C . ARG A 1 121 ? 28.164 -0.996 -17.050 1.00 85.19 121 ARG A C 1
ATOM 958 O O . ARG A 1 121 ? 29.121 -0.859 -17.810 1.00 85.19 121 ARG A O 1
ATOM 965 N N . ILE A 1 122 ? 27.190 -1.888 -17.243 1.00 83.69 122 ILE A N 1
ATOM 966 C CA . ILE A 1 122 ? 27.164 -2.846 -18.361 1.00 83.69 122 ILE A CA 1
ATOM 967 C C . ILE A 1 122 ? 26.824 -2.153 -19.689 1.00 83.69 122 ILE A C 1
ATOM 969 O O . ILE A 1 122 ? 27.342 -2.529 -20.740 1.00 83.69 122 ILE A O 1
ATOM 973 N N . THR A 1 123 ? 25.921 -1.169 -19.664 1.00 80.75 123 THR A N 1
ATOM 974 C CA . THR A 1 123 ? 25.345 -0.573 -20.883 1.00 80.75 123 THR A CA 1
ATOM 975 C C . THR A 1 123 ? 26.029 0.716 -21.319 1.00 80.75 123 THR A C 1
ATOM 977 O O . THR A 1 123 ? 25.791 1.161 -22.442 1.00 80.75 123 THR A O 1
ATOM 980 N N . ASN A 1 124 ? 26.889 1.306 -20.482 1.00 77.88 124 ASN A N 1
ATOM 981 C CA . ASN A 1 124 ? 27.649 2.496 -20.839 1.00 77.88 124 ASN A CA 1
ATOM 982 C C . ASN A 1 124 ? 28.506 2.210 -22.095 1.00 77.88 124 ASN A C 1
ATOM 984 O O . ASN A 1 124 ? 29.316 1.274 -22.087 1.00 77.88 124 ASN A O 1
ATOM 988 N N . PRO A 1 125 ? 28.342 2.991 -23.183 1.00 71.25 125 PRO A N 1
ATOM 989 C CA . PRO A 1 125 ? 29.095 2.793 -24.417 1.00 71.25 125 PRO A CA 1
ATOM 990 C C . PRO A 1 125 ? 30.615 2.900 -24.226 1.00 71.25 125 PRO A C 1
ATOM 992 O O . PRO A 1 125 ? 31.351 2.227 -24.949 1.00 71.25 125 PRO A O 1
ATOM 995 N N . GLU A 1 126 ? 31.085 3.672 -23.240 1.00 75.75 126 GLU A N 1
ATOM 996 C CA . GLU A 1 126 ? 32.512 3.817 -22.912 1.00 75.75 126 GLU A CA 1
ATOM 997 C C . GLU A 1 126 ? 33.133 2.515 -22.384 1.00 75.75 126 GLU A C 1
ATOM 999 O O . GLU A 1 126 ? 34.311 2.251 -22.613 1.00 75.75 126 GLU A O 1
ATOM 1004 N N . ASN A 1 127 ? 32.329 1.656 -21.750 1.00 70.69 127 ASN A N 1
ATOM 1005 C CA . ASN A 1 127 ? 32.769 0.370 -21.205 1.00 70.69 127 ASN A CA 1
ATOM 1006 C C . ASN A 1 127 ? 32.711 -0.774 -22.236 1.00 70.69 127 ASN A C 1
ATOM 1008 O O . ASN A 1 127 ? 32.913 -1.933 -21.879 1.00 70.69 127 ASN A O 1
ATOM 1012 N N . GLY A 1 128 ? 32.417 -0.476 -23.510 1.00 64.69 128 GLY A N 1
ATOM 1013 C CA . GLY A 1 128 ? 32.305 -1.488 -24.566 1.00 64.69 128 GLY A CA 1
ATOM 1014 C C . GLY A 1 128 ? 31.018 -2.316 -24.498 1.00 64.69 128 GLY A C 1
ATOM 1015 O O . GLY A 1 128 ? 31.001 -3.463 -24.945 1.00 64.69 128 GLY A O 1
ATOM 1016 N N . GLY A 1 129 ? 29.944 -1.752 -23.934 1.00 66.25 129 GLY A N 1
ATOM 1017 C CA . GLY A 1 129 ? 28.636 -2.405 -23.864 1.00 66.25 129 GLY A CA 1
ATOM 1018 C C . GLY A 1 129 ? 28.082 -2.806 -25.245 1.00 66.25 129 GLY A C 1
ATOM 1019 O O . GLY A 1 129 ? 28.498 -2.261 -26.270 1.00 66.25 129 GLY A O 1
ATOM 1020 N N . PRO A 1 130 ? 27.103 -3.728 -25.299 1.00 64.56 130 PRO A N 1
ATOM 1021 C CA . PRO A 1 130 ? 26.613 -4.328 -26.547 1.00 64.56 130 PRO A CA 1
ATOM 1022 C C . PRO A 1 130 ? 26.045 -3.320 -27.561 1.00 64.56 130 PRO A C 1
ATOM 1024 O O . PRO A 1 130 ? 26.028 -3.601 -28.754 1.00 64.56 130 PRO A O 1
ATOM 1027 N N . GLU A 1 131 ? 25.608 -2.140 -27.112 1.00 63.47 131 GLU A N 1
ATOM 1028 C CA . GLU A 1 131 ? 25.070 -1.072 -27.971 1.00 63.47 131 GLU A CA 1
ATOM 1029 C C . GLU A 1 131 ? 26.129 -0.024 -28.386 1.00 63.47 131 GLU A C 1
ATOM 1031 O O . GLU A 1 131 ? 25.843 0.843 -29.212 1.00 63.47 131 GLU A O 1
ATOM 1036 N N . SER A 1 132 ? 27.367 -0.127 -27.876 1.00 60.78 132 SER A N 1
ATOM 1037 C CA . SER A 1 132 ? 28.485 0.778 -28.202 1.00 60.78 132 SER A CA 1
ATOM 1038 C C . SER A 1 132 ? 28.849 0.733 -29.692 1.00 60.78 132 SER A C 1
ATOM 1040 O O . SER A 1 132 ? 29.100 1.768 -30.309 1.00 60.78 132 SER A O 1
ATOM 1042 N N . ALA A 1 133 ? 28.770 -0.452 -30.309 1.00 61.97 133 ALA A N 1
ATOM 1043 C CA . ALA A 1 133 ? 29.035 -0.643 -31.737 1.00 61.97 133 ALA A CA 1
ATOM 1044 C C . ALA A 1 133 ? 28.011 0.060 -32.652 1.00 61.97 133 ALA A C 1
ATOM 1046 O O . ALA A 1 133 ? 28.351 0.461 -33.763 1.00 61.97 133 ALA A O 1
ATOM 1047 N N . ASP A 1 134 ? 26.775 0.242 -32.177 1.00 67.69 134 ASP A N 1
ATOM 1048 C CA . ASP A 1 134 ? 25.664 0.821 -32.942 1.00 67.69 134 ASP A CA 1
ATOM 1049 C C . ASP A 1 134 ? 25.548 2.351 -32.783 1.00 67.69 134 ASP A C 1
ATOM 1051 O O . ASP A 1 134 ? 24.684 2.970 -33.412 1.00 67.69 134 ASP A O 1
ATOM 1055 N N . GLY A 1 135 ? 26.359 2.973 -31.913 1.00 62.00 135 GLY A N 1
ATOM 1056 C CA . GLY A 1 135 ? 26.302 4.411 -31.614 1.00 62.00 135 GLY A CA 1
ATOM 1057 C C . GLY A 1 135 ? 24.998 4.870 -30.943 1.00 62.00 135 GLY A C 1
ATOM 1058 O O . GLY A 1 135 ? 24.710 6.067 -30.883 1.00 62.00 135 GLY A O 1
ATOM 1059 N N . LYS A 1 136 ? 24.179 3.934 -30.452 1.00 62.28 136 LYS A N 1
ATOM 1060 C CA . LYS A 1 136 ? 22.932 4.220 -29.734 1.00 62.28 136 LYS A CA 1
ATOM 1061 C C . LYS A 1 136 ? 23.265 4.277 -28.246 1.00 62.28 136 LYS A C 1
ATOM 1063 O O . LYS A 1 136 ? 23.864 3.348 -27.718 1.00 62.28 136 LYS A O 1
ATOM 1068 N N . GLY A 1 137 ? 22.918 5.381 -27.580 1.00 63.66 137 GLY A N 1
ATOM 1069 C CA . GLY A 1 137 ? 23.158 5.537 -26.141 1.00 63.66 137 GLY A CA 1
ATOM 1070 C C . GLY A 1 137 ? 22.592 4.353 -25.350 1.00 63.66 137 GLY A C 1
ATOM 1071 O O . GLY A 1 137 ? 21.506 3.875 -25.680 1.00 63.66 137 GLY A O 1
ATOM 1072 N N . GLY A 1 138 ? 23.337 3.891 -24.341 1.00 72.62 138 GLY A N 1
ATOM 1073 C CA . GLY A 1 138 ? 23.073 2.632 -23.642 1.00 72.62 138 GLY A CA 1
ATOM 1074 C C . GLY A 1 138 ? 21.645 2.469 -23.106 1.00 72.62 138 GLY A C 1
ATOM 1075 O O . GLY A 1 138 ? 20.969 3.440 -22.745 1.00 72.62 138 GLY A O 1
ATOM 1076 N N . LEU A 1 139 ? 21.200 1.213 -23.026 1.00 73.38 139 LEU A N 1
ATOM 1077 C CA . LEU A 1 139 ? 19.862 0.786 -22.609 1.00 73.38 139 LEU A CA 1
ATOM 1078 C C . LEU A 1 139 ? 19.323 1.505 -21.361 1.00 73.38 139 LEU A C 1
ATOM 1080 O O . LEU A 1 139 ? 18.147 1.874 -21.351 1.00 73.38 139 LEU A O 1
ATOM 1084 N N . TYR A 1 140 ? 20.156 1.749 -20.341 1.00 79.12 140 TYR A N 1
ATOM 1085 C CA . TYR A 1 140 ? 19.760 2.495 -19.141 1.00 79.12 140 TYR A CA 1
ATOM 1086 C C . TYR A 1 140 ? 19.259 3.910 -19.472 1.00 79.12 140 TYR A C 1
ATOM 1088 O O . TYR A 1 140 ? 18.113 4.255 -19.173 1.00 79.12 140 TYR A O 1
ATOM 1096 N N . HIS A 1 141 ? 20.059 4.714 -20.178 1.00 78.75 141 HIS A N 1
ATOM 1097 C CA . HIS A 1 141 ? 19.677 6.076 -20.562 1.00 78.75 141 HIS A CA 1
ATOM 1098 C C . HIS A 1 141 ? 18.439 6.096 -21.459 1.00 78.75 141 HIS A C 1
ATOM 1100 O O . HIS A 1 141 ? 17.582 6.971 -21.320 1.00 78.75 141 HIS A O 1
ATOM 1106 N N . ARG A 1 142 ? 18.291 5.099 -22.339 1.00 78.88 142 ARG A N 1
ATOM 1107 C CA . ARG A 1 142 ? 17.089 4.945 -23.165 1.00 78.88 142 ARG A CA 1
ATOM 1108 C C . ARG A 1 142 ? 15.845 4.663 -22.322 1.00 78.88 142 ARG A C 1
ATOM 1110 O O . ARG A 1 142 ? 14.785 5.214 -22.615 1.00 78.88 142 ARG A O 1
ATOM 1117 N N . GLN A 1 143 ? 15.944 3.819 -21.297 1.00 80.25 143 GLN A N 1
ATOM 1118 C CA . GLN A 1 143 ? 14.832 3.534 -20.388 1.00 80.25 143 GLN A CA 1
ATOM 1119 C C . GLN A 1 143 ? 14.457 4.760 -19.553 1.00 80.25 143 GLN A C 1
ATOM 1121 O O . GLN A 1 143 ? 13.277 5.105 -19.496 1.00 80.25 143 GLN A O 1
ATOM 1126 N N . VAL A 1 144 ? 15.442 5.469 -18.994 1.00 83.06 144 VAL A N 1
ATOM 1127 C CA . VAL A 1 144 ? 15.222 6.728 -18.262 1.00 83.06 144 VAL A CA 1
ATOM 1128 C C . VAL A 1 144 ? 14.543 7.766 -19.160 1.00 83.06 144 VAL A C 1
ATOM 1130 O O . VAL A 1 144 ? 13.535 8.358 -18.772 1.00 83.06 144 VAL A O 1
ATOM 1133 N N . TYR A 1 145 ? 15.026 7.932 -20.394 1.00 80.25 145 TYR A N 1
ATOM 1134 C CA . TYR A 1 145 ? 14.410 8.814 -21.384 1.00 80.25 145 TYR A CA 1
ATOM 1135 C C . TYR A 1 145 ? 12.974 8.391 -21.718 1.00 80.25 145 TYR A C 1
ATOM 1137 O O . TYR A 1 145 ? 12.067 9.222 -21.724 1.00 80.25 145 TYR A O 1
ATOM 1145 N N . ASN A 1 146 ? 12.738 7.099 -21.962 1.00 81.94 146 ASN A N 1
ATOM 1146 C CA . ASN A 1 146 ? 11.401 6.583 -22.246 1.00 81.94 146 ASN A CA 1
ATOM 1147 C C . ASN A 1 146 ? 10.433 6.855 -21.091 1.00 81.94 146 ASN A C 1
ATOM 1149 O O . ASN A 1 146 ? 9.323 7.302 -21.358 1.00 81.94 146 ASN A O 1
ATOM 1153 N N . LEU A 1 147 ? 10.851 6.644 -19.840 1.00 78.88 147 LEU A N 1
ATOM 1154 C CA . LEU A 1 147 ? 10.041 6.935 -18.655 1.00 78.88 147 LEU A CA 1
ATOM 1155 C C . LEU A 1 147 ? 9.748 8.435 -18.518 1.00 78.88 147 LEU A C 1
ATOM 1157 O O . LEU A 1 147 ? 8.599 8.817 -18.295 1.00 78.88 147 LEU A O 1
ATOM 1161 N N . ALA A 1 148 ? 10.752 9.295 -18.715 1.00 77.25 148 ALA A N 1
ATOM 1162 C CA . ALA A 1 148 ? 10.574 10.747 -18.671 1.00 77.25 148 ALA A CA 1
ATOM 1163 C C . ALA A 1 148 ? 9.576 11.230 -19.742 1.00 77.25 148 ALA A C 1
ATOM 1165 O O . ALA A 1 148 ? 8.682 12.033 -19.467 1.00 77.25 148 ALA A O 1
ATOM 1166 N N . VAL A 1 149 ? 9.682 10.684 -20.956 1.00 76.69 149 VAL A N 1
ATOM 1167 C CA . VAL A 1 149 ? 8.851 11.055 -22.110 1.00 76.69 149 VAL A CA 1
ATOM 1168 C C . VAL A 1 149 ? 7.494 10.335 -22.124 1.00 76.69 149 VAL A C 1
ATOM 1170 O O . VAL A 1 149 ? 6.565 10.800 -22.787 1.00 76.69 149 VAL A O 1
ATOM 1173 N N . ALA A 1 150 ? 7.318 9.238 -21.380 1.00 70.75 150 ALA A N 1
ATOM 1174 C CA . ALA A 1 150 ? 6.058 8.495 -21.301 1.00 70.75 150 ALA A CA 1
ATOM 1175 C C . ALA A 1 150 ? 4.902 9.380 -20.811 1.00 70.75 150 ALA A C 1
ATOM 1177 O O . ALA A 1 150 ? 3.827 9.376 -21.412 1.00 70.75 150 ALA A O 1
ATOM 1178 N N . SER A 1 151 ? 5.141 10.212 -19.793 1.00 66.12 151 SER A N 1
ATOM 1179 C CA . SER A 1 151 ? 4.154 11.172 -19.273 1.00 66.12 151 SER A CA 1
ATOM 1180 C C . SER A 1 151 ? 3.681 12.173 -20.343 1.00 66.12 151 SER A C 1
ATOM 1182 O O . SER A 1 151 ? 2.482 12.419 -20.502 1.00 66.12 151 SER A O 1
ATOM 1184 N N . VAL A 1 152 ? 4.617 12.681 -21.149 1.00 64.00 152 VAL A N 1
ATOM 1185 C CA . VAL A 1 152 ? 4.369 13.621 -22.251 1.00 64.00 152 VAL A CA 1
ATOM 1186 C C . VAL A 1 152 ? 3.604 12.935 -23.386 1.00 64.00 152 VAL A C 1
ATOM 1188 O O . VAL A 1 152 ? 2.589 13.448 -23.858 1.00 64.00 152 VAL A O 1
ATOM 1191 N N . ARG A 1 153 ? 4.012 11.723 -23.781 1.00 67.06 153 ARG A N 1
ATOM 1192 C CA . ARG A 1 153 ? 3.311 10.917 -24.799 1.00 67.06 153 ARG A CA 1
ATOM 1193 C C . ARG A 1 153 ? 1.875 10.593 -24.391 1.00 67.06 153 ARG A C 1
ATOM 1195 O O . ARG A 1 153 ? 0.979 10.597 -25.235 1.00 67.06 153 ARG A O 1
ATOM 1202 N N . GLN A 1 154 ? 1.633 10.341 -23.108 1.00 64.44 154 GLN A N 1
ATOM 1203 C CA . GLN A 1 154 ? 0.283 10.137 -22.585 1.00 64.44 154 GLN A CA 1
ATOM 1204 C C . GLN A 1 154 ? -0.569 11.407 -22.646 1.00 64.44 154 GLN A C 1
ATOM 1206 O O . GLN A 1 154 ? -1.745 11.320 -22.999 1.00 64.44 154 GLN A O 1
ATOM 1211 N N . ALA A 1 155 ? 0.003 12.575 -22.342 1.00 60.78 155 ALA A N 1
ATOM 1212 C CA . ALA A 1 155 ? -0.697 13.852 -22.466 1.00 60.78 155 ALA A CA 1
ATOM 1213 C C . ALA A 1 155 ? -1.127 14.121 -23.920 1.00 60.78 155 ALA A C 1
ATOM 1215 O O . ALA A 1 155 ? -2.278 14.486 -24.156 1.00 60.78 155 ALA A O 1
ATOM 1216 N N . HIS A 1 156 ? -0.261 13.831 -24.897 1.00 59.56 156 HIS A N 1
ATOM 1217 C CA . HIS A 1 156 ? -0.602 13.932 -26.320 1.00 59.56 156 HIS A CA 1
ATOM 1218 C C . HIS A 1 156 ? -1.720 12.961 -26.736 1.00 59.56 156 HIS A C 1
ATOM 1220 O O . HIS A 1 156 ? -2.684 13.374 -27.380 1.00 59.56 156 HIS A O 1
ATOM 1226 N N . ARG A 1 157 ? -1.676 11.699 -26.281 1.00 61.16 157 ARG A N 1
ATOM 1227 C CA . ARG A 1 157 ? -2.745 10.711 -26.541 1.00 61.16 157 ARG A CA 1
ATOM 1228 C C . ARG A 1 157 ? -4.103 11.095 -25.946 1.00 61.16 157 ARG A C 1
ATOM 1230 O O . ARG A 1 157 ? -5.131 10.670 -26.462 1.00 61.16 157 ARG A O 1
ATOM 1237 N N . ARG A 1 158 ? -4.144 11.890 -24.869 1.00 58.19 158 ARG A N 1
ATOM 1238 C CA . ARG A 1 158 ? -5.417 12.414 -24.338 1.00 58.19 158 ARG A CA 1
ATOM 1239 C C . ARG A 1 158 ? -6.069 13.427 -25.286 1.00 58.19 158 ARG A C 1
ATOM 1241 O O . ARG A 1 158 ? -7.295 13.499 -25.294 1.00 58.19 158 ARG A O 1
ATOM 1248 N N . GLY A 1 159 ? -5.276 14.169 -26.066 1.00 58.06 159 GLY A N 1
ATOM 1249 C CA . GLY A 1 159 ? -5.759 15.138 -27.057 1.00 58.06 159 GLY A CA 1
ATOM 1250 C C . GLY A 1 159 ? -6.234 14.500 -28.368 1.00 58.06 159 GLY A C 1
ATOM 1251 O O . GLY A 1 159 ? -7.198 14.971 -28.966 1.00 58.06 159 GLY A O 1
ATOM 1252 N N . GLU A 1 160 ? -5.621 13.391 -28.782 1.00 59.09 160 GLU A N 1
ATOM 1253 C CA . GLU A 1 160 ? -5.976 12.649 -29.999 1.00 59.09 160 GLU A CA 1
ATOM 1254 C C . GLU A 1 160 ? -6.927 11.484 -29.689 1.00 59.09 160 GLU A C 1
ATOM 1256 O O . GLU A 1 160 ? -6.570 10.308 -29.742 1.00 59.09 160 GLU A O 1
ATOM 1261 N N . GLN A 1 161 ? -8.172 11.798 -29.334 1.00 62.12 161 GLN A N 1
ATOM 1262 C CA . GLN A 1 161 ? -9.211 10.774 -29.216 1.00 62.12 161 GLN A CA 1
ATOM 1263 C C . GLN A 1 161 ? -9.698 10.382 -30.624 1.00 62.12 161 GLN A C 1
ATOM 1265 O O . GLN A 1 161 ? -10.156 11.261 -31.365 1.00 62.12 161 GLN A O 1
ATOM 1270 N N . PRO A 1 162 ? -9.646 9.095 -31.020 1.00 60.56 162 PRO A N 1
ATOM 1271 C CA . PRO A 1 162 ? -10.161 8.670 -32.316 1.00 60.56 162 PRO A CA 1
ATOM 1272 C C . PRO A 1 162 ? -11.658 8.987 -32.402 1.00 60.56 162 PRO A C 1
ATOM 1274 O O . PRO A 1 162 ? -12.451 8.587 -31.546 1.00 60.56 162 PRO A O 1
ATOM 1277 N N . LYS A 1 163 ? -12.058 9.728 -33.442 1.00 64.12 163 LYS A N 1
ATOM 1278 C CA . LYS A 1 163 ? -13.467 10.038 -33.707 1.00 64.12 163 LYS A CA 1
ATOM 1279 C C . LYS A 1 163 ? -14.184 8.751 -34.135 1.00 64.12 163 LYS A C 1
ATOM 1281 O O . LYS A 1 163 ? -13.959 8.263 -35.236 1.00 64.12 163 LYS A O 1
ATOM 1286 N N . GLY A 1 164 ? -15.035 8.194 -33.270 1.00 77.44 164 GLY A N 1
ATOM 1287 C CA . GLY A 1 164 ? -15.837 7.000 -33.572 1.00 77.44 164 GLY A CA 1
ATOM 1288 C C . GLY A 1 164 ? -16.158 6.131 -32.352 1.00 77.44 164 GLY A C 1
ATOM 1289 O O . GLY A 1 164 ? -15.808 6.453 -31.216 1.00 77.44 164 GLY A O 1
ATOM 1290 N N . LYS A 1 165 ? -16.844 5.000 -32.578 1.00 77.81 165 LYS A N 1
ATOM 1291 C CA . LYS A 1 165 ? -17.079 3.988 -31.535 1.00 77.81 165 LYS A CA 1
ATOM 1292 C C . LYS A 1 165 ? -15.790 3.195 -31.314 1.00 77.81 165 LYS A C 1
ATOM 1294 O O . LYS A 1 165 ? -15.376 2.438 -32.183 1.00 77.81 165 LYS A O 1
ATOM 1299 N N . LYS A 1 166 ? -15.191 3.346 -30.134 1.00 78.62 166 LYS A N 1
ATOM 1300 C CA . LYS A 1 166 ? -13.982 2.612 -29.733 1.00 78.62 166 LYS A CA 1
ATOM 1301 C C . LYS A 1 166 ? -14.226 1.106 -29.704 1.00 78.62 166 LYS A C 1
ATOM 1303 O O . LYS A 1 166 ? -15.216 0.677 -29.096 1.00 78.62 166 LYS A O 1
ATOM 1308 N N . THR A 1 167 ? -13.316 0.335 -30.296 1.00 83.88 167 THR A N 1
ATOM 1309 C CA . THR A 1 167 ? -13.324 -1.136 -30.227 1.00 83.88 167 THR A CA 1
ATOM 1310 C C . THR A 1 167 ? -13.101 -1.619 -28.788 1.00 83.88 167 THR A C 1
ATOM 1312 O O . THR A 1 167 ? -12.620 -0.866 -27.935 1.00 83.88 167 THR A O 1
ATOM 1315 N N . LEU A 1 168 ? -13.459 -2.874 -28.490 1.00 82.06 168 LEU A N 1
ATOM 1316 C CA . LEU A 1 168 ? -13.228 -3.470 -27.164 1.00 82.06 168 LEU A CA 1
ATOM 1317 C C . LEU A 1 168 ? -11.738 -3.451 -26.785 1.00 82.06 168 LEU A C 1
ATOM 1319 O O . LEU A 1 168 ? -11.406 -3.108 -25.652 1.00 82.06 168 LEU A O 1
ATOM 1323 N N . GLU A 1 169 ? -10.850 -3.703 -27.748 1.00 82.62 169 GLU A N 1
ATOM 1324 C CA . GLU A 1 169 ? -9.401 -3.624 -27.548 1.00 82.62 169 GLU A CA 1
ATOM 1325 C C . GLU A 1 169 ? -8.913 -2.203 -27.241 1.00 82.62 169 GLU A C 1
ATOM 1327 O O . GLU A 1 169 ? -8.096 -2.012 -26.340 1.00 82.62 169 GLU A O 1
ATOM 1332 N N . GLN A 1 170 ? -9.418 -1.194 -27.963 1.00 82.00 170 GLN A N 1
ATOM 1333 C CA . GLN A 1 170 ? -9.052 0.207 -27.725 1.00 82.00 170 GLN A CA 1
ATOM 1334 C C . GLN A 1 170 ? -9.478 0.652 -26.327 1.00 82.00 170 GLN A C 1
ATOM 1336 O O . GLN A 1 170 ? -8.694 1.268 -25.611 1.00 82.00 170 GLN A O 1
ATOM 1341 N N . ARG A 1 171 ? -10.686 0.272 -25.896 1.00 80.12 171 ARG A N 1
ATOM 1342 C CA . ARG A 1 171 ? -11.155 0.540 -24.529 1.00 80.12 171 ARG A CA 1
ATOM 1343 C C . ARG A 1 171 ? -10.278 -0.159 -23.491 1.00 80.12 171 ARG A C 1
ATOM 1345 O O . ARG A 1 171 ? -9.947 0.442 -22.475 1.00 80.12 171 ARG A O 1
ATOM 1352 N N . TRP A 1 172 ? -9.870 -1.402 -23.746 1.00 81.44 172 TRP A N 1
ATOM 1353 C CA . TRP A 1 172 ? -8.985 -2.142 -22.848 1.00 81.44 172 TRP A CA 1
ATOM 1354 C C . TRP A 1 172 ? -7.601 -1.482 -22.720 1.00 81.44 172 TRP A C 1
ATOM 1356 O O . TRP A 1 172 ? -7.132 -1.277 -21.600 1.00 81.44 172 TRP A O 1
ATOM 1366 N N . LEU A 1 173 ? -6.982 -1.062 -23.828 1.00 79.25 173 LEU A N 1
ATOM 1367 C CA . LEU A 1 173 ? -5.699 -0.344 -23.812 1.00 79.25 173 LEU A CA 1
ATOM 1368 C C . LEU A 1 173 ? -5.799 1.005 -23.089 1.00 79.25 173 LEU A C 1
ATOM 1370 O O . LEU A 1 173 ? -4.934 1.340 -22.285 1.00 79.25 173 LEU A O 1
ATOM 1374 N N . GLU A 1 174 ? -6.877 1.756 -23.315 1.00 78.12 174 GLU A N 1
ATOM 1375 C CA . GLU A 1 174 ? -7.106 3.041 -22.645 1.00 78.12 174 GLU A CA 1
ATOM 1376 C C . GLU A 1 174 ? -7.246 2.912 -21.126 1.00 78.12 174 GLU A C 1
ATOM 1378 O O . GLU A 1 174 ? -6.872 3.825 -20.392 1.00 78.12 174 GLU A O 1
ATOM 1383 N N . THR A 1 175 ? -7.765 1.786 -20.628 1.00 77.38 175 THR A N 1
ATOM 1384 C CA . THR A 1 175 ? -7.871 1.566 -19.177 1.00 77.38 175 THR A CA 1
ATOM 1385 C C . THR A 1 175 ? -6.533 1.284 -18.497 1.00 77.38 175 THR A C 1
ATOM 1387 O O . THR A 1 175 ? -6.448 1.419 -17.276 1.00 77.38 175 THR A O 1
ATOM 1390 N N . ARG A 1 176 ? -5.496 0.914 -19.258 1.00 79.56 176 ARG A N 1
ATOM 1391 C CA . ARG A 1 176 ? -4.161 0.546 -18.764 1.00 79.56 176 ARG A CA 1
ATOM 1392 C C . ARG A 1 176 ? -3.139 1.605 -19.156 1.00 79.56 176 ARG A C 1
ATOM 1394 O O . ARG A 1 176 ? -2.194 1.347 -19.896 1.00 79.56 176 ARG A O 1
ATOM 1401 N N . VAL A 1 177 ? -3.364 2.816 -18.664 1.00 78.38 177 VAL A N 1
ATOM 1402 C CA . VAL A 1 177 ? -2.407 3.912 -18.822 1.00 78.38 177 VAL A CA 1
ATOM 1403 C C . VAL A 1 177 ? -1.112 3.541 -18.097 1.00 78.38 177 VAL A C 1
ATOM 1405 O O . VAL A 1 177 ? -1.135 3.129 -16.940 1.00 78.38 177 VAL A O 1
ATOM 1408 N N . GLU A 1 178 ? 0.017 3.668 -18.785 1.00 74.06 178 GLU A N 1
ATOM 1409 C CA . GLU A 1 178 ? 1.339 3.384 -18.227 1.00 74.06 178 GLU A CA 1
ATOM 1410 C C . GLU A 1 178 ? 1.617 4.283 -17.001 1.00 74.06 178 GLU A C 1
ATOM 1412 O O . GLU A 1 178 ? 1.241 5.453 -16.964 1.00 74.06 178 GLU A O 1
ATOM 1417 N N . GLY A 1 179 ? 2.208 3.721 -15.947 1.00 74.94 179 GLY A N 1
ATOM 1418 C CA . GLY A 1 179 ? 2.403 4.415 -14.667 1.00 74.94 179 GLY A CA 1
ATOM 1419 C C . GLY A 1 179 ? 1.178 4.447 -13.739 1.00 74.94 179 GLY A C 1
ATOM 1420 O O . GLY A 1 179 ? 1.322 4.795 -12.570 1.00 74.94 179 GLY A O 1
ATOM 1421 N N . LEU A 1 180 ? -0.010 4.038 -14.203 1.00 82.62 180 LEU A N 1
ATOM 1422 C CA . LEU A 1 180 ? -1.178 3.802 -13.349 1.00 82.62 180 LEU A CA 1
ATOM 1423 C C . LEU A 1 180 ? -1.349 2.306 -13.071 1.00 82.62 180 LEU A C 1
ATOM 1425 O O . LEU A 1 180 ? -1.114 1.454 -13.927 1.00 82.62 180 LEU A O 1
ATOM 1429 N N . VAL A 1 181 ? -1.794 1.987 -11.855 1.00 85.94 181 VAL A N 1
ATOM 1430 C CA . VAL A 1 181 ? -2.112 0.609 -11.472 1.00 85.94 181 VAL A CA 1
ATOM 1431 C C . VAL A 1 181 ? -3.291 0.109 -12.324 1.00 85.94 181 VAL A C 1
ATOM 1433 O O . VAL A 1 181 ? -4.284 0.832 -12.467 1.00 85.94 181 VAL A O 1
ATOM 1436 N N . PRO A 1 182 ? -3.220 -1.108 -12.899 1.00 87.06 182 PRO A N 1
ATOM 1437 C CA . PRO A 1 182 ? -4.317 -1.664 -13.682 1.00 87.06 182 PRO A CA 1
ATOM 1438 C C . PRO A 1 182 ? -5.613 -1.758 -12.873 1.00 87.06 182 PRO A C 1
ATOM 1440 O O . PRO A 1 182 ? -5.599 -2.139 -11.707 1.00 87.06 182 PRO A O 1
ATOM 1443 N N . ARG A 1 183 ? -6.757 -1.513 -13.520 1.00 83.38 183 ARG A N 1
ATOM 1444 C CA . ARG A 1 183 ? -8.081 -1.604 -12.871 1.00 83.38 183 ARG A CA 1
ATOM 1445 C C . ARG A 1 183 ? -8.440 -3.007 -12.369 1.00 83.38 183 ARG A C 1
ATOM 1447 O O . ARG A 1 183 ? -9.260 -3.136 -11.469 1.00 83.38 183 ARG A O 1
ATOM 1454 N N . GLU A 1 184 ? -7.825 -4.035 -12.947 1.00 85.06 184 GLU A N 1
ATOM 1455 C CA . GLU A 1 184 ? -8.010 -5.437 -12.547 1.00 85.06 184 GLU A CA 1
ATOM 1456 C C . GLU A 1 184 ? -7.259 -5.785 -11.250 1.00 85.06 184 GLU A C 1
ATOM 1458 O O . GLU A 1 184 ? -7.506 -6.832 -10.659 1.00 85.06 184 GLU A O 1
ATOM 1463 N N . ALA A 1 185 ? -6.331 -4.932 -10.797 1.00 87.38 185 ALA A N 1
ATOM 1464 C CA . ALA A 1 185 ? -5.635 -5.121 -9.530 1.00 87.38 185 ALA A CA 1
ATOM 1465 C C . ALA A 1 185 ? -6.566 -4.714 -8.380 1.00 87.38 185 ALA A C 1
ATOM 1467 O O . ALA A 1 185 ? -6.611 -3.557 -7.961 1.00 87.38 185 ALA A O 1
ATOM 1468 N N . TRP A 1 186 ? -7.367 -5.669 -7.915 1.00 85.88 186 TRP A N 1
ATOM 1469 C CA . TRP A 1 186 ? -8.337 -5.438 -6.853 1.00 85.88 186 TRP A CA 1
ATOM 1470 C C . TRP A 1 186 ? -7.678 -5.257 -5.486 1.00 85.88 186 TRP A C 1
ATOM 1472 O O . TRP A 1 186 ? -6.613 -5.805 -5.196 1.00 85.88 186 TRP A O 1
ATOM 1482 N N . VAL A 1 187 ? -8.355 -4.493 -4.629 1.00 91.25 187 VAL A N 1
ATOM 1483 C CA . VAL A 1 187 ? -7.974 -4.329 -3.225 1.00 91.25 187 VAL A CA 1
ATOM 1484 C C . VAL A 1 187 ? -8.304 -5.623 -2.470 1.00 91.25 187 VAL A C 1
ATOM 1486 O O . VAL A 1 187 ? -9.362 -6.207 -2.721 1.00 91.25 187 VAL A O 1
ATOM 1489 N N . PRO A 1 188 ? -7.435 -6.080 -1.549 1.00 91.38 188 PRO A N 1
ATOM 1490 C CA . PRO A 1 188 ? -7.735 -7.225 -0.699 1.00 91.38 188 PRO A CA 1
ATOM 1491 C C . PRO A 1 188 ? -9.057 -7.051 0.059 1.00 91.38 188 PRO A C 1
ATOM 1493 O O . PRO A 1 188 ? -9.358 -5.970 0.564 1.00 91.38 188 PRO A O 1
ATOM 1496 N N . VAL A 1 189 ? -9.832 -8.130 0.144 1.00 92.56 189 VAL A N 1
ATOM 1497 C CA . VAL A 1 189 ? -11.121 -8.192 0.847 1.00 92.56 189 VAL A CA 1
ATOM 1498 C C . VAL A 1 189 ? -11.059 -9.219 1.979 1.00 92.56 189 VAL A C 1
ATOM 1500 O O . VAL A 1 189 ? -10.286 -10.170 1.907 1.00 92.56 189 VAL A O 1
ATOM 1503 N N . GLU A 1 190 ? -11.891 -9.033 3.007 1.00 94.12 190 GLU A N 1
ATOM 1504 C CA . GLU A 1 190 ? -11.911 -9.846 4.239 1.00 94.12 190 GLU A CA 1
ATOM 1505 C C . GLU A 1 190 ? -12.095 -11.354 3.978 1.00 94.12 190 GLU A C 1
ATOM 1507 O O . GLU A 1 190 ? -1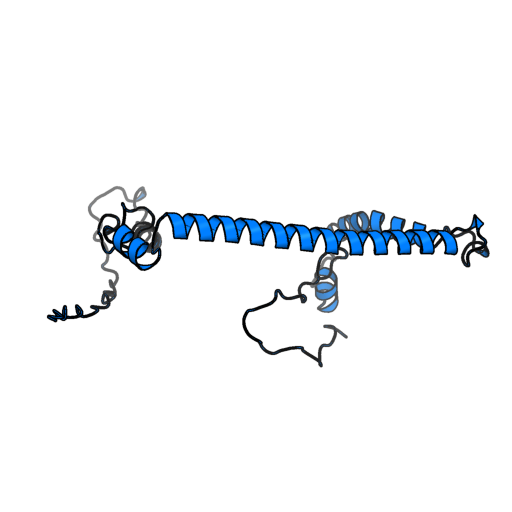1.489 -12.194 4.636 1.00 94.12 190 GLU A O 1
ATOM 1512 N N . SER A 1 191 ? -12.940 -11.713 3.006 1.00 93.12 191 SER A N 1
ATOM 1513 C CA . SER A 1 191 ? -13.268 -13.105 2.690 1.00 93.12 191 SER A CA 1
ATOM 1514 C C . SER A 1 191 ? -12.854 -13.476 1.271 1.00 93.12 191 SER A C 1
ATOM 1516 O O . SER A 1 191 ? -12.892 -12.662 0.347 1.00 93.12 191 SER A O 1
ATOM 1518 N N . ARG A 1 192 ? -12.473 -14.743 1.081 1.00 86.12 192 ARG A N 1
ATOM 1519 C CA . ARG A 1 192 ? -12.168 -15.287 -0.246 1.00 86.12 192 ARG A CA 1
ATOM 1520 C C . ARG A 1 192 ? -13.423 -15.246 -1.124 1.00 86.12 192 ARG A C 1
ATOM 1522 O O . ARG A 1 192 ? -14.396 -15.944 -0.861 1.00 86.12 192 ARG A O 1
ATOM 1529 N N . GLY A 1 193 ? -13.392 -14.416 -2.164 1.00 84.75 193 GLY A N 1
ATOM 1530 C CA . GLY A 1 193 ? -14.423 -14.384 -3.200 1.00 84.75 193 GLY A CA 1
ATOM 1531 C C . GLY A 1 193 ? -14.278 -15.541 -4.195 1.00 84.75 193 GLY A C 1
ATOM 1532 O O . GLY A 1 193 ? -13.815 -16.629 -3.855 1.00 84.75 193 GLY A O 1
ATOM 1533 N N . LYS A 1 194 ? -14.607 -15.278 -5.466 1.00 83.81 194 LYS A N 1
ATOM 1534 C CA . LYS A 1 194 ? -14.520 -16.248 -6.578 1.00 83.81 194 LYS A CA 1
ATOM 1535 C C . LYS A 1 194 ? -13.096 -16.792 -6.834 1.00 83.81 194 LYS A C 1
ATOM 1537 O O . LYS A 1 194 ? -12.948 -17.769 -7.557 1.00 83.81 194 LYS A O 1
ATOM 1542 N N . GLY A 1 195 ? -12.071 -16.212 -6.204 1.00 86.38 195 GLY A N 1
ATOM 1543 C CA . GLY A 1 195 ? -10.675 -16.631 -6.329 1.00 86.38 195 GLY A CA 1
ATOM 1544 C C . GLY A 1 195 ? -10.006 -16.087 -7.591 1.00 86.38 195 GLY A C 1
ATOM 1545 O O . GLY A 1 195 ? -10.457 -15.094 -8.162 1.00 86.38 195 GLY A O 1
ATOM 1546 N N . TRP A 1 196 ? -8.907 -16.722 -7.999 1.00 90.25 196 TRP A N 1
ATOM 1547 C CA . TRP A 1 196 ? -8.158 -16.354 -9.200 1.00 90.25 196 TRP A CA 1
ATOM 1548 C C . TRP A 1 196 ? -8.831 -16.901 -10.466 1.00 90.25 196 TRP A C 1
ATOM 1550 O O . TRP A 1 196 ? -9.279 -18.047 -10.481 1.00 90.25 196 TRP A O 1
ATOM 1560 N N . ASN A 1 197 ? -8.885 -16.101 -11.534 1.00 91.50 197 ASN A N 1
ATOM 1561 C CA . ASN A 1 197 ? -9.411 -16.540 -12.826 1.00 91.50 197 ASN A CA 1
ATOM 1562 C C . ASN A 1 197 ? -8.277 -17.077 -13.714 1.00 91.50 197 ASN A C 1
ATOM 1564 O O . ASN A 1 197 ? -7.516 -16.293 -14.280 1.00 91.50 197 ASN A O 1
ATOM 1568 N N . TYR A 1 198 ? -8.174 -18.401 -13.837 1.00 93.69 198 TYR A N 1
ATOM 1569 C CA . TYR A 1 198 ? -7.162 -19.060 -14.673 1.00 93.69 198 TYR A CA 1
ATOM 1570 C C . TYR A 1 198 ? -7.470 -18.977 -16.173 1.00 93.69 198 TYR A C 1
ATOM 1572 O O . TYR A 1 198 ? -6.545 -18.973 -16.977 1.00 93.69 198 TYR A O 1
ATOM 1580 N N . ASP A 1 199 ? -8.742 -18.818 -16.541 1.00 94.12 199 ASP A N 1
ATOM 1581 C CA . ASP A 1 199 ? -9.198 -18.757 -17.935 1.00 94.12 199 ASP A CA 1
ATOM 1582 C C . ASP A 1 199 ? -9.223 -17.316 -18.474 1.00 94.12 199 ASP A C 1
ATOM 1584 O O . ASP A 1 199 ? -9.960 -16.986 -19.406 1.00 94.12 199 ASP A O 1
ATOM 1588 N N . TRP A 1 200 ? -8.469 -16.402 -17.853 1.00 89.19 200 TRP A N 1
ATOM 1589 C CA . TRP A 1 200 ? -8.448 -15.005 -18.271 1.00 89.19 200 TRP A CA 1
ATOM 1590 C C . TRP A 1 200 ? -7.846 -14.864 -19.676 1.00 89.19 200 TRP A C 1
ATOM 1592 O O . TRP A 1 200 ? -6.700 -15.237 -19.920 1.00 89.19 200 TRP A O 1
ATOM 1602 N N . GLN A 1 201 ? -8.613 -14.263 -20.587 1.00 89.69 201 GLN A N 1
ATOM 1603 C CA . GLN A 1 201 ? -8.182 -13.920 -21.941 1.00 89.69 201 GLN A CA 1
ATOM 1604 C C . GLN A 1 201 ? -8.250 -12.407 -22.152 1.00 89.69 201 GLN A C 1
ATOM 1606 O O . GLN A 1 201 ? -9.114 -11.718 -21.599 1.00 89.69 201 GLN A O 1
ATOM 1611 N N . ARG A 1 202 ? -7.333 -11.874 -22.970 1.00 84.19 202 ARG A N 1
ATOM 1612 C CA . ARG A 1 202 ? -7.332 -10.455 -23.339 1.00 84.19 202 ARG A CA 1
ATOM 1613 C C . ARG A 1 202 ? -8.623 -10.141 -24.116 1.00 84.19 202 ARG A C 1
ATOM 1615 O O . ARG A 1 202 ? -8.862 -10.766 -25.144 1.00 84.19 202 ARG A O 1
ATOM 1622 N N . PRO A 1 203 ? -9.435 -9.159 -23.686 1.00 80.00 203 PRO A N 1
ATOM 1623 C CA . PRO A 1 203 ? -10.632 -8.772 -24.424 1.00 80.00 203 PRO A CA 1
ATOM 1624 C C . PRO A 1 203 ? -10.284 -8.298 -25.841 1.00 80.00 203 PRO A C 1
ATOM 1626 O O . PRO A 1 203 ? -9.559 -7.315 -25.998 1.00 80.00 203 PRO A O 1
ATOM 1629 N N . GLY A 1 204 ? -10.825 -8.987 -26.848 1.00 74.81 204 GLY A N 1
ATOM 1630 C CA . GLY A 1 204 ? -10.587 -8.713 -28.269 1.00 74.81 204 GLY A CA 1
ATOM 1631 C C . GLY A 1 204 ? -9.402 -9.454 -28.898 1.00 74.81 204 GLY A C 1
ATOM 1632 O O . GLY A 1 204 ? -9.075 -9.139 -30.038 1.00 74.81 204 GLY A O 1
ATOM 1633 N N . ALA A 1 205 ? -8.783 -10.398 -28.174 1.00 64.25 205 ALA A N 1
ATOM 1634 C CA . ALA A 1 205 ? -7.911 -11.424 -28.752 1.00 64.25 205 ALA A CA 1
ATOM 1635 C C . ALA A 1 205 ? -8.707 -12.507 -29.498 1.00 64.25 205 ALA A C 1
ATOM 1637 O O . ALA A 1 205 ? -9.905 -12.685 -29.172 1.00 64.25 205 ALA A O 1
#

pLDDT: mean 74.89, std 16.64, range [39.25, 98.62]